Protein AF-A0A914H3X1-F1 (afdb_monomer_lite)

pLDDT: mean 73.08, std 14.59, range [36.12, 93.0]

Sequence (305 aa):
MDLDTNCLLTAVAQSCIAFTTFFNRNDHIVASLAPSTELTRNSQKMLYGDTDASLCIVLALSLAFLASECVLHLSIVQSPQLLQMYCLSAHTVACLCLLKFIVDAHPVHHFWWLFSLTNCPITKELAELTTHAERFVGLEGGGMDQACECLARRGEALRIDFRPLGWRAVRLPDNALFAVLHSNTEMNKTASAFYNQRVVECRIAAQVISKRSGCVPSGAEWHSVRTLKQGMNYKSVPADLHHKFYAQIVKKSGKRQGAGWGGCAVALVAKAKRAQVEASGLNVLFWSEPCEGIEAFPFRRQADE

Radius of gyration: 27.32 Å; chains: 1; bounding box: 81×43×65 Å

Structure (mmCIF, N/CA/C/O backbone):
data_AF-A0A914H3X1-F1
#
_entry.id   AF-A0A914H3X1-F1
#
loop_
_atom_site.group_PDB
_atom_site.id
_atom_site.type_symbol
_atom_site.label_atom_id
_atom_site.label_alt_id
_atom_site.label_comp_id
_atom_site.label_asym_id
_atom_site.label_entity_id
_atom_site.label_seq_id
_atom_site.pdbx_PDB_ins_code
_atom_site.Cartn_x
_atom_site.Cartn_y
_atom_site.Cartn_z
_atom_site.occupancy
_atom_site.B_iso_or_equiv
_atom_site.auth_seq_id
_atom_site.auth_comp_id
_atom_site.auth_asym_id
_atom_site.auth_atom_id
_atom_site.pdbx_PDB_model_num
ATOM 1 N N . MET A 1 1 ? 0.355 17.331 -5.113 1.00 41.84 1 MET A N 1
ATOM 2 C CA . MET A 1 1 ? 1.388 17.751 -6.071 1.00 41.84 1 MET A CA 1
ATOM 3 C C . MET A 1 1 ? 0.798 17.515 -7.447 1.00 41.84 1 MET A C 1
ATOM 5 O O . MET A 1 1 ? 0.260 16.429 -7.650 1.00 41.84 1 MET A O 1
ATOM 9 N N . ASP A 1 2 ? 0.743 18.545 -8.287 1.00 46.34 2 ASP A N 1
ATOM 10 C CA . ASP A 1 2 ? 0.047 18.488 -9.577 1.00 46.34 2 ASP A CA 1
ATOM 11 C C . ASP A 1 2 ? 0.784 17.577 -10.567 1.00 46.34 2 ASP A C 1
ATOM 13 O O . ASP A 1 2 ? 1.980 17.320 -10.429 1.00 46.34 2 ASP A O 1
ATOM 17 N N . LEU A 1 3 ? 0.056 17.064 -11.561 1.00 50.38 3 LEU A N 1
ATOM 18 C CA . LEU A 1 3 ? 0.562 16.123 -12.567 1.00 50.38 3 LEU A CA 1
ATOM 19 C C . LEU A 1 3 ? 1.801 16.658 -13.317 1.00 50.38 3 LEU A C 1
ATOM 21 O O . LEU A 1 3 ? 2.716 15.896 -13.636 1.00 50.38 3 LEU A O 1
ATOM 25 N N . ASP A 1 4 ? 1.866 17.975 -13.509 1.00 58.34 4 ASP A N 1
ATOM 26 C CA . ASP A 1 4 ? 3.003 18.664 -14.124 1.00 58.34 4 ASP A CA 1
ATOM 27 C C . ASP A 1 4 ? 4.267 18.617 -13.255 1.00 58.34 4 ASP A C 1
ATOM 29 O O . ASP A 1 4 ? 5.383 18.565 -13.773 1.00 58.34 4 ASP A O 1
ATOM 33 N N . THR A 1 5 ? 4.122 18.571 -11.927 1.00 59.25 5 THR A N 1
ATOM 34 C CA . THR A 1 5 ? 5.265 18.527 -11.007 1.00 59.25 5 THR A CA 1
ATOM 35 C C . THR A 1 5 ? 5.997 17.185 -11.069 1.00 59.25 5 THR A C 1
ATOM 37 O O . THR A 1 5 ? 7.220 17.154 -10.965 1.00 59.25 5 THR A O 1
ATOM 40 N N . ASN A 1 6 ? 5.272 16.080 -11.275 1.00 61.78 6 ASN A N 1
ATOM 41 C CA . ASN A 1 6 ? 5.869 14.743 -11.333 1.00 61.78 6 ASN A CA 1
ATOM 42 C C . ASN A 1 6 ? 6.723 14.558 -12.584 1.00 61.78 6 ASN A C 1
ATOM 44 O O . ASN A 1 6 ? 7.855 14.097 -12.495 1.00 61.78 6 ASN A O 1
ATOM 48 N N . CYS A 1 7 ? 6.206 14.951 -13.745 1.00 63.91 7 CYS A N 1
ATOM 49 C CA . CYS A 1 7 ? 6.945 14.756 -14.983 1.00 63.91 7 CYS A CA 1
ATOM 50 C C . CYS A 1 7 ? 8.153 15.698 -15.087 1.00 63.91 7 CYS A C 1
ATOM 52 O O . CYS A 1 7 ? 9.208 15.294 -15.574 1.00 63.91 7 CYS A O 1
ATOM 54 N N . LEU A 1 8 ? 8.039 16.920 -14.548 1.00 68.75 8 LEU A N 1
ATOM 55 C CA . LEU A 1 8 ? 9.181 17.820 -14.393 1.00 68.75 8 LEU A CA 1
ATOM 56 C C . LEU A 1 8 ? 10.270 17.189 -13.513 1.00 68.75 8 LEU A C 1
ATOM 58 O O . LEU A 1 8 ? 11.450 17.267 -13.847 1.00 68.75 8 LEU A O 1
ATOM 62 N N . LEU A 1 9 ? 9.887 16.532 -12.414 1.00 65.19 9 LEU A N 1
ATOM 63 C CA . LEU A 1 9 ? 10.828 15.855 -11.522 1.00 65.19 9 LEU A CA 1
ATOM 64 C C . LEU A 1 9 ? 11.537 14.680 -12.219 1.00 65.19 9 LEU A C 1
ATOM 66 O O . LEU A 1 9 ? 12.755 14.540 -12.085 1.00 65.19 9 LEU A O 1
ATOM 70 N N . THR A 1 10 ? 10.806 13.884 -13.007 1.00 68.38 10 THR A N 1
ATOM 71 C CA . THR A 1 10 ? 11.367 12.788 -13.817 1.00 68.38 10 THR A CA 1
ATOM 72 C C . THR A 1 10 ? 12.369 13.307 -14.855 1.00 68.38 10 THR A C 1
ATOM 74 O O . THR A 1 10 ? 13.496 12.809 -14.924 1.00 68.38 10 THR A O 1
ATOM 77 N N . ALA A 1 11 ? 12.015 14.365 -15.591 1.00 73.19 11 ALA A N 1
ATOM 78 C CA . ALA A 1 11 ? 12.885 14.973 -16.597 1.00 73.19 11 ALA A CA 1
ATOM 79 C C . ALA A 1 11 ? 14.160 15.580 -15.980 1.00 73.19 11 ALA A C 1
ATOM 81 O O . ALA A 1 11 ? 15.264 15.393 -16.504 1.00 73.19 11 ALA A O 1
ATOM 82 N N . VAL A 1 12 ? 14.038 16.268 -14.837 1.00 75.62 12 VAL A N 1
ATOM 83 C CA . VAL A 1 12 ? 15.187 16.819 -14.097 1.00 75.62 12 VAL A CA 1
ATOM 84 C C . VAL A 1 12 ? 16.130 15.702 -13.659 1.00 75.62 12 VAL A C 1
ATOM 86 O O . VAL A 1 12 ? 17.341 15.811 -13.844 1.00 75.62 12 VAL A O 1
ATOM 89 N N . ALA A 1 13 ? 15.602 14.597 -13.142 1.00 71.12 13 ALA A N 1
ATOM 90 C CA . ALA A 1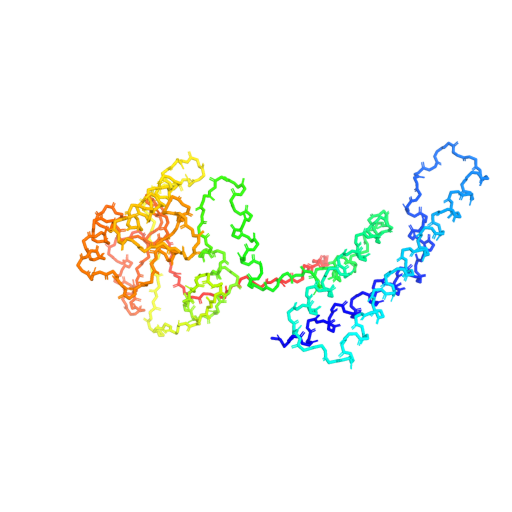 13 ? 16.442 13.494 -12.705 1.00 71.12 13 ALA A CA 1
ATOM 91 C C . ALA A 1 13 ? 17.132 12.768 -13.851 1.00 71.12 13 ALA A C 1
ATOM 93 O O . ALA A 1 13 ? 18.328 12.503 -13.763 1.00 71.12 13 ALA A O 1
ATOM 94 N N . GLN A 1 14 ? 16.428 12.506 -14.950 1.00 75.31 14 GLN A N 1
ATOM 95 C CA . GLN A 1 14 ? 17.047 11.925 -16.138 1.00 75.31 14 GLN A CA 1
ATOM 96 C C . GLN A 1 14 ? 18.156 12.823 -16.698 1.00 75.31 14 GLN A C 1
ATOM 98 O O . GLN A 1 14 ? 19.217 12.325 -17.079 1.00 75.31 14 GLN A O 1
ATOM 103 N N . SER A 1 15 ? 17.953 14.144 -16.662 1.00 78.81 15 SER A N 1
ATOM 104 C CA . SER A 1 15 ? 18.973 15.133 -17.028 1.00 78.81 15 SER A CA 1
ATOM 105 C C . SER A 1 15 ? 20.194 15.051 -16.111 1.00 78.81 15 SER A C 1
ATOM 107 O O . SER A 1 15 ? 21.323 15.018 -16.597 1.00 78.81 15 SER A O 1
ATOM 109 N N . CYS A 1 16 ? 19.987 14.966 -14.794 1.00 76.75 16 CYS A N 1
ATOM 110 C CA . CYS A 1 16 ? 21.070 14.822 -13.824 1.00 76.75 16 CYS A CA 1
ATOM 111 C C . CYS A 1 16 ? 21.854 13.517 -14.022 1.00 76.75 16 CYS A C 1
ATOM 113 O O . CYS A 1 16 ? 23.080 13.569 -14.043 1.00 76.75 16 CYS A O 1
ATOM 115 N N . ILE A 1 17 ? 21.185 12.374 -14.230 1.00 76.00 17 ILE A N 1
ATOM 116 C CA . ILE A 1 17 ? 21.860 11.088 -14.487 1.00 76.00 17 ILE A CA 1
ATOM 117 C C . ILE A 1 17 ? 22.708 11.188 -15.758 1.00 76.00 17 ILE A C 1
ATOM 119 O O . ILE A 1 17 ? 23.902 10.900 -15.720 1.00 76.00 17 ILE A O 1
ATOM 123 N N . ALA A 1 18 ? 22.118 11.638 -16.870 1.00 80.25 18 ALA A N 1
ATOM 124 C CA . ALA A 1 18 ? 22.827 11.748 -18.143 1.00 80.25 18 ALA A CA 1
ATOM 125 C C . ALA A 1 18 ? 24.041 12.687 -18.041 1.00 80.25 18 ALA A C 1
ATOM 127 O O . ALA A 1 18 ? 25.123 12.356 -18.526 1.00 80.25 18 ALA A O 1
ATOM 128 N N . PHE A 1 19 ? 23.883 13.826 -17.360 1.00 82.25 19 PHE A N 1
ATOM 129 C CA . PHE A 1 19 ? 24.957 14.789 -17.136 1.00 82.25 19 PHE A CA 1
ATOM 130 C C . PHE A 1 19 ? 26.077 14.190 -16.276 1.00 82.25 19 PHE A C 1
ATOM 132 O O . PHE A 1 19 ? 27.239 14.197 -16.679 1.00 82.25 19 PHE A O 1
ATOM 139 N N . THR A 1 20 ? 25.751 13.611 -15.118 1.00 76.31 20 THR A N 1
ATOM 140 C CA . THR A 1 20 ? 26.755 13.026 -14.219 1.00 76.31 20 THR A CA 1
ATOM 141 C C . THR A 1 20 ? 27.505 11.872 -14.883 1.00 76.31 20 THR A C 1
ATOM 143 O O . THR A 1 20 ? 28.731 11.818 -14.777 1.00 76.31 20 THR A O 1
ATOM 146 N N . THR A 1 21 ? 26.812 10.992 -15.610 1.00 77.06 21 THR A N 1
ATOM 147 C CA . THR A 1 21 ? 27.445 9.878 -16.327 1.00 77.06 21 THR A CA 1
ATOM 148 C C . THR A 1 21 ? 28.316 10.358 -17.490 1.00 77.06 21 THR A C 1
ATOM 150 O O . THR A 1 21 ? 29.370 9.775 -17.734 1.00 77.06 21 THR A O 1
ATOM 153 N N . PHE A 1 22 ? 27.932 11.433 -18.185 1.00 84.75 22 PHE A N 1
ATOM 154 C CA . PHE A 1 22 ? 28.748 12.013 -19.254 1.00 84.75 22 PHE A CA 1
ATOM 155 C C . PHE A 1 22 ? 30.059 12.610 -18.723 1.00 84.75 22 PHE A C 1
ATOM 157 O O . PHE A 1 22 ? 31.129 12.316 -19.255 1.00 84.75 22 PHE A O 1
ATOM 164 N N . PHE A 1 23 ? 29.997 13.414 -17.658 1.00 82.69 23 PHE A N 1
ATOM 165 C CA . PHE A 1 23 ? 31.188 14.075 -17.109 1.00 82.69 23 PHE A CA 1
ATOM 166 C C . PHE A 1 23 ? 32.125 13.120 -16.358 1.00 82.69 23 PHE A C 1
ATOM 168 O O . PHE A 1 23 ? 33.330 13.353 -16.358 1.00 82.69 23 PHE A O 1
ATOM 175 N N . ASN A 1 24 ? 31.607 12.022 -15.795 1.00 77.62 24 ASN A N 1
ATOM 176 C CA . ASN A 1 24 ? 32.403 10.991 -15.110 1.00 77.62 24 ASN A CA 1
ATOM 177 C C . ASN A 1 24 ? 32.566 9.709 -15.951 1.00 77.62 24 ASN A C 1
ATOM 179 O O . ASN A 1 24 ? 32.786 8.617 -15.428 1.00 77.62 24 ASN A O 1
ATOM 183 N N . ARG A 1 25 ? 32.438 9.826 -17.277 1.00 84.00 25 ARG A N 1
ATOM 184 C CA . ARG A 1 25 ? 32.398 8.699 -18.221 1.00 84.00 25 ARG A CA 1
ATOM 185 C C . ARG A 1 25 ? 33.568 7.726 -18.072 1.00 84.00 25 ARG A C 1
ATOM 187 O O . ARG A 1 25 ? 33.353 6.519 -18.102 1.00 84.00 25 ARG A O 1
ATOM 194 N N . ASN A 1 26 ? 34.785 8.243 -17.912 1.00 81.62 26 ASN A N 1
ATOM 195 C CA . ASN A 1 26 ? 35.983 7.408 -17.799 1.00 81.62 26 ASN A CA 1
ATOM 196 C C . ASN A 1 26 ? 35.924 6.507 -16.559 1.00 81.62 26 ASN A C 1
ATOM 198 O O . ASN A 1 26 ? 36.226 5.321 -16.661 1.00 81.62 26 ASN A O 1
ATOM 202 N N . ASP A 1 27 ? 35.473 7.041 -15.424 1.00 77.75 27 ASP A N 1
ATOM 203 C CA . ASP A 1 27 ? 35.372 6.289 -14.171 1.00 77.75 27 ASP A CA 1
ATOM 204 C C . ASP A 1 27 ? 34.325 5.176 -14.285 1.00 77.75 27 ASP A C 1
ATOM 206 O O . ASP A 1 27 ? 34.576 4.040 -13.884 1.00 77.75 27 ASP A O 1
ATOM 210 N N . HIS A 1 28 ? 33.189 5.466 -14.927 1.00 74.50 28 HIS A N 1
ATOM 211 C CA . HIS A 1 28 ? 32.147 4.474 -15.204 1.00 74.50 28 HIS A CA 1
ATOM 212 C C . HIS A 1 28 ? 32.618 3.359 -16.145 1.00 74.50 28 HIS A C 1
ATOM 214 O O . HIS A 1 28 ? 32.304 2.190 -15.919 1.00 74.50 28 HIS A O 1
ATOM 220 N N . ILE A 1 29 ? 33.387 3.691 -17.186 1.00 76.25 29 ILE A N 1
ATOM 221 C CA . ILE A 1 29 ? 33.941 2.694 -18.111 1.00 76.25 29 ILE A CA 1
ATOM 222 C C . ILE A 1 29 ? 34.942 1.811 -17.383 1.00 76.25 29 ILE A C 1
ATOM 224 O O . ILE A 1 29 ? 34.808 0.595 -17.436 1.00 76.25 29 ILE A O 1
ATOM 228 N N . VAL A 1 30 ? 35.914 2.410 -16.688 1.00 76.12 30 VAL A N 1
ATOM 229 C CA . VAL A 1 30 ? 36.964 1.669 -15.976 1.00 76.12 30 VAL A CA 1
ATOM 230 C C . VAL A 1 30 ? 36.363 0.733 -14.934 1.00 76.12 30 VAL A C 1
ATOM 232 O O . VAL A 1 30 ? 36.796 -0.411 -14.839 1.00 76.12 30 VAL A O 1
ATOM 235 N N . ALA A 1 31 ? 35.345 1.185 -14.205 1.00 71.81 31 ALA A N 1
ATOM 236 C CA . ALA A 1 31 ? 34.670 0.365 -13.210 1.00 71.81 31 ALA A CA 1
ATOM 237 C C . ALA A 1 31 ? 33.860 -0.795 -13.820 1.00 71.81 31 ALA A C 1
ATOM 239 O O . ALA A 1 31 ? 33.776 -1.860 -13.220 1.00 71.81 31 ALA A O 1
ATOM 240 N N . SER A 1 32 ? 33.329 -0.619 -15.036 1.00 71.50 32 SER A N 1
ATOM 241 C CA . SER A 1 32 ? 32.591 -1.659 -15.776 1.00 71.50 32 SER A CA 1
ATOM 242 C C . SER A 1 32 ? 33.497 -2.714 -16.432 1.00 71.50 32 SER A C 1
ATOM 244 O O . SER A 1 32 ? 33.006 -3.681 -17.021 1.00 71.50 32 SER A O 1
ATOM 246 N N . LEU A 1 33 ? 34.822 -2.528 -16.395 1.00 70.88 33 LEU A N 1
ATOM 247 C CA . LEU A 1 33 ? 35.787 -3.504 -16.900 1.00 70.88 33 LEU A CA 1
ATOM 248 C C . LEU A 1 33 ? 36.108 -4.525 -15.796 1.00 70.88 33 LEU A C 1
ATOM 250 O O . LEU A 1 33 ? 36.395 -4.163 -14.659 1.00 70.88 33 LEU A O 1
ATOM 254 N N . ALA A 1 34 ? 36.102 -5.817 -16.134 1.00 61.59 34 ALA A N 1
ATOM 255 C CA . ALA A 1 34 ? 36.460 -6.879 -15.192 1.00 61.59 34 ALA A CA 1
ATOM 256 C C . ALA A 1 34 ? 37.914 -6.730 -14.677 1.00 61.59 34 ALA A C 1
ATOM 258 O O . ALA A 1 34 ? 38.784 -6.301 -15.444 1.00 61.59 34 ALA A O 1
ATOM 259 N N . PRO A 1 35 ? 38.214 -7.123 -13.419 1.00 57.66 35 PRO A N 1
ATOM 260 C CA . PRO A 1 35 ? 39.559 -7.030 -12.857 1.00 57.66 35 PRO A CA 1
ATOM 261 C C . PRO A 1 35 ? 40.548 -7.858 -13.685 1.00 57.66 35 PRO A C 1
ATOM 263 O O . PRO A 1 35 ? 40.450 -9.076 -13.817 1.00 57.66 35 PRO A O 1
ATOM 266 N N . SER A 1 36 ? 41.499 -7.151 -14.286 1.00 57.00 36 SER A N 1
ATOM 267 C CA . SER A 1 36 ? 42.425 -7.661 -15.286 1.00 57.00 36 SER A CA 1
ATOM 268 C C . SER A 1 36 ? 43.659 -8.283 -14.633 1.00 57.00 36 SER A C 1
ATOM 270 O O . SER A 1 36 ? 44.679 -7.612 -14.481 1.00 57.00 36 SER A O 1
ATOM 272 N N . THR A 1 37 ? 43.601 -9.559 -14.258 1.00 52.03 37 THR A N 1
ATOM 273 C CA . THR A 1 37 ? 44.817 -10.291 -13.861 1.00 52.03 37 THR A CA 1
ATOM 274 C C . THR A 1 37 ? 45.526 -10.969 -15.039 1.00 52.03 37 THR A C 1
ATOM 276 O O . THR A 1 37 ? 46.695 -11.308 -14.901 1.00 52.03 37 THR A O 1
ATOM 279 N N . GLU A 1 38 ? 44.887 -11.112 -16.214 1.00 53.75 38 GLU A N 1
ATOM 280 C CA . GLU A 1 38 ? 45.434 -11.932 -17.322 1.00 53.75 38 GLU A CA 1
ATOM 281 C C . GLU A 1 38 ? 45.370 -11.317 -18.743 1.00 53.75 38 GLU A C 1
ATOM 283 O O . GLU A 1 38 ? 45.820 -11.939 -19.704 1.00 53.75 38 GLU A O 1
ATOM 288 N N . LEU A 1 39 ? 44.846 -10.098 -18.933 1.00 62.59 39 LEU A N 1
ATOM 289 C CA . LEU A 1 39 ? 44.685 -9.503 -20.274 1.00 62.59 39 LEU A CA 1
ATOM 290 C C . LEU A 1 39 ? 45.901 -8.681 -20.734 1.00 62.59 39 LEU A C 1
ATOM 292 O O . LEU A 1 39 ? 46.485 -7.909 -19.977 1.00 62.59 39 LEU A O 1
ATOM 296 N N . THR A 1 40 ? 46.245 -8.783 -22.024 1.00 70.44 40 THR A N 1
ATOM 297 C CA . THR A 1 40 ? 47.291 -7.943 -22.632 1.00 70.44 40 THR A CA 1
ATOM 298 C C . THR A 1 40 ? 46.848 -6.478 -22.747 1.00 70.44 40 THR A C 1
ATOM 300 O O . THR A 1 40 ? 45.668 -6.182 -22.948 1.00 70.44 40 THR A O 1
ATOM 303 N N . ARG A 1 41 ? 47.809 -5.540 -22.714 1.00 72.25 41 ARG A N 1
ATOM 304 C CA . ARG A 1 41 ? 47.557 -4.088 -22.843 1.00 72.25 41 ARG A CA 1
ATOM 305 C C . ARG A 1 41 ? 46.745 -3.722 -24.101 1.00 72.25 41 ARG A C 1
ATOM 307 O O . ARG A 1 41 ? 45.934 -2.801 -24.059 1.00 72.25 41 ARG A O 1
ATOM 314 N N . ASN A 1 42 ? 46.937 -4.445 -25.207 1.00 72.06 42 ASN A N 1
ATOM 315 C CA . ASN A 1 42 ? 46.190 -4.220 -26.450 1.00 72.06 42 ASN A CA 1
ATOM 316 C C . ASN A 1 42 ? 44.729 -4.680 -26.335 1.00 72.06 42 ASN A C 1
ATOM 318 O O . ASN A 1 42 ? 43.830 -3.948 -26.746 1.00 72.06 42 ASN A O 1
ATOM 322 N N . SER A 1 43 ? 44.487 -5.841 -25.720 1.00 70.00 43 SER A N 1
ATOM 323 C CA . SER A 1 43 ? 43.135 -6.350 -25.457 1.00 70.00 43 SER A CA 1
ATOM 324 C C . SER A 1 43 ? 42.359 -5.432 -24.511 1.00 70.00 43 SER A C 1
ATOM 326 O O . SER A 1 43 ? 41.188 -5.158 -24.747 1.00 70.00 43 SER A O 1
ATOM 328 N N . GLN A 1 44 ? 43.022 -4.882 -23.490 1.00 71.38 44 GLN A N 1
ATOM 329 C CA . GLN A 1 44 ? 42.413 -3.933 -22.555 1.00 71.38 44 GLN A CA 1
ATOM 330 C C . GLN A 1 44 ? 42.016 -2.614 -23.240 1.00 71.38 44 GLN A C 1
ATOM 332 O O . GLN A 1 44 ? 40.954 -2.064 -22.955 1.00 71.38 44 GLN A O 1
ATOM 337 N N . LYS A 1 45 ? 42.830 -2.130 -24.188 1.00 77.62 45 LYS A N 1
ATOM 338 C CA . LYS A 1 45 ? 42.520 -0.929 -24.978 1.00 77.62 45 LYS A CA 1
ATOM 339 C C . LYS A 1 45 ? 41.327 -1.138 -25.920 1.00 77.62 45 LYS A C 1
ATOM 341 O O . LYS A 1 45 ? 40.527 -0.221 -26.077 1.00 77.62 45 LYS A O 1
ATOM 346 N N . MET A 1 46 ? 41.199 -2.324 -26.521 1.00 77.12 46 MET A N 1
ATOM 347 C CA . MET A 1 46 ? 40.024 -2.685 -27.327 1.00 77.12 46 MET A CA 1
ATOM 348 C C . MET A 1 46 ? 38.759 -2.773 -26.466 1.00 77.12 46 MET A C 1
ATOM 350 O O . MET A 1 46 ? 37.765 -2.133 -26.790 1.00 77.12 46 MET A O 1
ATOM 354 N N . LEU A 1 47 ? 38.832 -3.462 -25.322 1.00 76.25 47 LEU A N 1
ATOM 355 C CA . LEU A 1 47 ? 37.699 -3.621 -24.405 1.00 76.25 47 LEU A CA 1
ATOM 356 C C . LEU A 1 47 ? 37.203 -2.274 -23.854 1.00 76.25 47 LEU A C 1
ATOM 358 O O . LEU A 1 47 ? 35.997 -2.055 -23.737 1.00 76.25 47 LEU A O 1
ATOM 362 N N . TYR A 1 48 ? 38.128 -1.350 -23.571 1.00 83.38 48 TYR A N 1
ATOM 363 C CA . TYR A 1 48 ? 37.790 0.030 -23.228 1.00 83.38 48 TYR A CA 1
ATOM 364 C C . TYR A 1 48 ? 37.016 0.708 -24.362 1.00 83.38 48 TYR A C 1
ATOM 366 O O . TYR A 1 48 ? 35.966 1.281 -24.106 1.00 83.38 48 TYR A O 1
ATOM 374 N N . GLY A 1 49 ? 37.499 0.618 -25.607 1.00 78.25 49 GLY A N 1
ATOM 375 C CA . GLY A 1 49 ? 36.839 1.217 -26.773 1.00 78.25 49 GLY A CA 1
ATOM 376 C C . GLY A 1 49 ? 35.415 0.698 -27.002 1.00 78.25 49 GLY A C 1
ATOM 377 O O . GLY A 1 49 ? 34.504 1.492 -27.232 1.00 78.25 49 GLY A O 1
ATOM 378 N N . ASP A 1 50 ? 35.198 -0.610 -26.860 1.00 77.44 50 ASP A N 1
ATOM 379 C CA . ASP A 1 50 ? 33.870 -1.222 -27.012 1.00 77.44 50 ASP A CA 1
ATOM 380 C C . ASP A 1 50 ? 32.907 -0.799 -25.888 1.00 77.44 50 ASP A C 1
ATOM 382 O O . ASP A 1 50 ? 31.721 -0.527 -26.116 1.00 77.44 50 ASP A O 1
ATOM 386 N N . THR A 1 51 ? 33.424 -0.698 -24.662 1.00 77.56 51 THR A N 1
ATOM 387 C CA . THR A 1 51 ? 32.661 -0.265 -23.480 1.00 77.56 51 THR A CA 1
ATOM 388 C C . THR A 1 51 ? 32.319 1.226 -23.560 1.00 77.56 51 THR A C 1
ATOM 390 O O . THR A 1 51 ? 31.192 1.629 -23.271 1.00 77.56 51 THR A O 1
ATOM 393 N N . ASP A 1 52 ? 33.263 2.038 -24.035 1.00 85.06 52 ASP A N 1
ATOM 394 C CA . ASP A 1 52 ? 33.119 3.466 -24.311 1.00 85.06 52 ASP A CA 1
ATOM 395 C C . ASP A 1 52 ? 32.026 3.718 -25.363 1.00 85.06 52 ASP A C 1
ATOM 397 O O . ASP A 1 52 ? 31.119 4.528 -25.134 1.00 85.06 52 ASP A O 1
ATOM 401 N N . ALA A 1 53 ? 32.054 2.974 -26.473 1.00 81.00 53 ALA A N 1
ATOM 402 C CA . ALA A 1 53 ? 31.034 3.030 -27.518 1.00 81.00 53 ALA A CA 1
ATOM 403 C C . ALA A 1 53 ? 29.651 2.611 -26.994 1.00 81.00 53 ALA A C 1
ATOM 405 O O . ALA A 1 53 ? 28.657 3.295 -27.249 1.00 81.00 53 ALA A O 1
ATOM 406 N N . SER A 1 54 ? 29.592 1.538 -26.200 1.00 78.00 54 SER A N 1
ATOM 407 C CA . SER A 1 54 ? 28.352 1.063 -25.576 1.00 78.00 54 SER A CA 1
ATOM 408 C C . SER A 1 54 ? 27.734 2.120 -24.654 1.00 78.00 54 SER A C 1
ATOM 410 O O . SER A 1 54 ? 26.537 2.392 -24.744 1.00 78.00 54 SER A O 1
ATOM 412 N N . LEU A 1 55 ? 28.546 2.777 -23.820 1.00 80.81 55 LEU A N 1
ATOM 413 C CA . LEU A 1 55 ? 28.086 3.859 -22.947 1.00 80.81 55 LEU A CA 1
ATOM 414 C C . LEU A 1 55 ? 27.595 5.077 -23.746 1.00 80.81 55 LEU A C 1
ATOM 416 O O . LEU A 1 55 ? 26.583 5.678 -23.392 1.00 80.81 55 LEU A O 1
ATOM 420 N N . CYS A 1 56 ? 28.264 5.416 -24.852 1.00 83.81 56 CYS A N 1
ATOM 421 C CA . CYS A 1 56 ? 27.826 6.479 -25.762 1.00 83.81 56 CYS A CA 1
ATOM 422 C C . CYS A 1 56 ? 26.437 6.209 -26.352 1.00 83.81 56 CYS A C 1
ATOM 424 O O . CYS A 1 56 ? 25.586 7.098 -26.352 1.00 83.81 56 CYS A O 1
ATOM 426 N N . ILE A 1 57 ? 26.198 4.985 -26.831 1.00 81.31 57 ILE A N 1
ATOM 427 C CA . ILE A 1 57 ? 24.905 4.581 -27.401 1.00 81.31 57 ILE A CA 1
ATOM 428 C C . ILE A 1 57 ? 23.804 4.701 -26.345 1.00 81.31 57 ILE A C 1
ATOM 430 O O . ILE A 1 57 ? 22.748 5.276 -26.610 1.00 81.31 57 ILE A O 1
ATOM 434 N N . VAL A 1 58 ? 24.060 4.203 -25.134 1.00 78.25 58 VAL A N 1
ATOM 435 C CA . VAL A 1 58 ? 23.086 4.258 -24.040 1.00 78.25 58 VAL A CA 1
ATOM 436 C C . VAL A 1 58 ? 22.792 5.702 -23.622 1.00 78.25 58 VAL A C 1
ATOM 438 O O . VAL A 1 58 ? 21.626 6.059 -23.472 1.00 78.25 58 VAL A O 1
ATOM 441 N N . LEU A 1 59 ? 23.811 6.556 -23.487 1.00 82.56 59 LEU A N 1
ATOM 442 C CA . LEU A 1 59 ? 23.620 7.979 -23.180 1.00 82.56 59 LEU A CA 1
ATOM 443 C C . LEU A 1 59 ? 22.810 8.699 -24.263 1.00 82.56 59 LEU A C 1
ATOM 445 O O . LEU A 1 59 ? 21.909 9.472 -23.937 1.00 82.56 59 LEU A O 1
ATOM 449 N N . ALA A 1 60 ? 23.087 8.425 -25.540 1.00 84.25 60 ALA A N 1
ATOM 450 C CA . ALA A 1 60 ? 22.342 9.004 -26.655 1.00 84.25 60 ALA A CA 1
ATOM 451 C C . ALA A 1 60 ? 20.861 8.589 -26.634 1.00 84.25 60 ALA A C 1
ATOM 453 O O . ALA A 1 60 ? 19.985 9.433 -26.826 1.00 84.25 60 ALA A O 1
ATOM 454 N N . LEU A 1 61 ? 20.570 7.318 -26.340 1.00 80.81 61 LEU A N 1
ATOM 455 C CA . LEU A 1 61 ? 19.199 6.829 -26.173 1.00 80.81 61 LEU A CA 1
ATOM 456 C C . LEU A 1 61 ? 18.496 7.498 -24.982 1.00 80.81 61 LEU A C 1
ATOM 458 O O . LEU A 1 61 ? 17.362 7.952 -25.120 1.00 80.81 61 LEU A O 1
ATOM 462 N N . SER A 1 62 ? 19.174 7.632 -23.839 1.00 80.81 62 SER A N 1
ATOM 463 C CA . SER A 1 62 ? 18.626 8.306 -22.654 1.00 80.81 62 SER A CA 1
ATOM 464 C C . SER A 1 62 ? 18.310 9.786 -22.906 1.00 80.81 62 SER A C 1
ATOM 466 O O . SER A 1 62 ? 17.278 10.280 -22.445 1.00 80.81 62 SER A O 1
ATOM 468 N N . LEU A 1 63 ? 19.152 10.490 -23.671 1.00 85.19 63 LEU A N 1
ATOM 469 C CA . LEU A 1 63 ? 18.903 11.873 -24.094 1.00 85.19 63 LEU A CA 1
ATOM 470 C C . LEU A 1 63 ? 17.763 11.974 -25.117 1.00 85.19 63 LEU A C 1
ATOM 472 O O . LEU A 1 63 ? 16.987 12.927 -25.066 1.00 85.19 63 LEU A O 1
ATOM 476 N N . ALA A 1 64 ? 17.620 10.995 -26.015 1.00 83.69 64 ALA A N 1
ATOM 477 C CA . ALA A 1 64 ? 16.507 10.942 -26.962 1.00 83.69 64 ALA A CA 1
ATOM 478 C C . ALA A 1 64 ? 15.158 10.747 -26.248 1.00 83.69 64 ALA A C 1
ATOM 480 O O . ALA A 1 64 ? 14.187 11.431 -26.578 1.00 83.69 64 ALA A O 1
ATOM 481 N N . PHE A 1 65 ? 15.107 9.882 -25.230 1.00 80.12 65 PHE A N 1
ATOM 482 C CA . PHE A 1 65 ? 13.922 9.731 -24.383 1.00 80.12 65 PHE A CA 1
ATOM 483 C C . PHE A 1 65 ? 13.575 11.035 -23.658 1.00 80.12 65 PHE A C 1
ATOM 485 O O . PHE A 1 65 ? 12.441 11.496 -23.770 1.00 80.12 65 PHE A O 1
ATOM 492 N N . LEU A 1 66 ? 14.559 11.695 -23.041 1.00 82.62 66 LEU A N 1
ATOM 493 C CA . LEU A 1 66 ? 14.363 12.992 -22.382 1.00 82.62 66 LEU A CA 1
ATOM 494 C C . LEU A 1 66 ? 13.840 14.069 -23.352 1.00 82.62 66 LEU A C 1
ATOM 496 O O . LEU A 1 66 ? 12.915 14.812 -23.033 1.00 82.62 66 LEU A O 1
ATOM 500 N N . ALA A 1 67 ? 14.399 14.142 -24.562 1.00 84.19 67 ALA A N 1
ATOM 501 C CA . ALA A 1 67 ? 13.932 15.077 -25.582 1.00 84.19 67 ALA A CA 1
ATOM 502 C C . ALA A 1 67 ? 12.480 14.787 -25.997 1.00 84.19 67 ALA A C 1
ATOM 504 O O . ALA A 1 67 ? 11.687 15.717 -26.148 1.00 84.19 67 ALA A O 1
ATOM 505 N N . SER A 1 68 ? 12.114 13.507 -26.136 1.00 82.56 68 SER A N 1
ATOM 506 C CA . SER A 1 68 ? 10.738 13.108 -26.452 1.00 82.56 68 SER A CA 1
ATOM 507 C C . SER A 1 68 ? 9.746 13.508 -25.353 1.00 82.56 68 SER A C 1
ATOM 509 O O . SER A 1 68 ? 8.658 13.987 -25.668 1.00 82.56 68 SER A O 1
ATOM 511 N N . GLU A 1 69 ? 10.136 13.403 -24.079 1.00 76.12 69 GLU A N 1
ATOM 512 C CA . GLU A 1 69 ? 9.327 13.845 -22.937 1.00 76.12 69 GLU A CA 1
ATOM 513 C C . GLU A 1 69 ? 9.104 15.362 -22.969 1.00 76.12 69 GLU A C 1
ATOM 515 O O . GLU A 1 69 ? 7.963 15.819 -22.890 1.00 76.12 69 GLU A O 1
ATOM 520 N N . CYS A 1 70 ? 10.166 16.149 -23.178 1.00 78.75 70 CYS A N 1
ATOM 521 C CA . CYS A 1 70 ? 10.073 17.607 -23.306 1.00 78.75 70 CYS A CA 1
ATOM 522 C C . CYS A 1 70 ? 9.146 18.032 -24.456 1.00 78.75 70 CYS A C 1
ATOM 524 O O . CYS A 1 70 ? 8.330 18.940 -24.291 1.00 78.75 70 CYS A O 1
ATOM 526 N N . VAL A 1 71 ? 9.233 17.363 -25.612 1.00 82.94 71 VAL A N 1
ATOM 527 C CA . VAL A 1 71 ? 8.354 17.633 -26.761 1.00 82.94 71 VAL A CA 1
ATOM 528 C C . VAL A 1 71 ? 6.898 17.328 -26.416 1.00 82.94 71 VAL A C 1
ATOM 530 O O . VAL A 1 71 ? 6.025 18.152 -26.693 1.00 82.94 71 VAL A O 1
ATOM 533 N N . LEU A 1 72 ? 6.620 16.185 -25.788 1.00 74.56 72 LEU A N 1
ATOM 534 C CA . LEU A 1 72 ? 5.258 15.807 -25.407 1.00 74.56 72 LEU A CA 1
ATOM 535 C C . LEU A 1 72 ? 4.663 16.761 -24.360 1.00 74.56 72 LEU A C 1
ATOM 537 O O . LEU A 1 72 ? 3.484 17.103 -24.457 1.00 74.56 72 LEU A O 1
ATOM 541 N N . HIS A 1 73 ? 5.472 17.263 -23.424 1.00 69.94 73 HIS A N 1
ATOM 542 C CA . HIS A 1 73 ? 5.046 18.296 -22.475 1.00 69.94 73 HIS A CA 1
ATOM 543 C C . HIS A 1 73 ? 4.687 19.620 -23.149 1.00 69.94 73 HIS A C 1
ATOM 545 O O . HIS A 1 73 ? 3.648 20.205 -22.844 1.00 69.94 73 HIS A O 1
ATOM 551 N N . LEU A 1 74 ? 5.515 20.079 -24.089 1.00 74.06 74 LEU A N 1
ATOM 552 C CA . LEU A 1 74 ? 5.275 21.324 -24.823 1.00 74.06 74 LEU A CA 1
ATOM 553 C C . LEU A 1 74 ? 4.103 21.214 -25.813 1.00 74.06 74 LEU A C 1
ATOM 555 O O . LEU A 1 74 ? 3.507 22.225 -26.173 1.00 74.06 74 LEU A O 1
ATOM 559 N N . SER A 1 75 ? 3.750 19.996 -26.231 1.00 71.00 75 SER A N 1
ATOM 560 C CA . SER A 1 75 ? 2.712 19.741 -27.239 1.00 71.00 75 SER A CA 1
ATOM 561 C C . SER A 1 75 ? 1.279 19.685 -26.683 1.00 71.00 75 SER A C 1
ATOM 563 O O . SER A 1 75 ? 0.358 19.431 -27.455 1.00 71.00 75 SER A O 1
ATOM 565 N N . ILE A 1 76 ? 1.062 19.924 -25.379 1.00 61.09 76 ILE A N 1
ATOM 566 C CA . ILE A 1 76 ? -0.257 19.873 -24.708 1.00 61.09 76 ILE A CA 1
ATOM 567 C C . ILE A 1 76 ? -0.990 18.554 -25.029 1.00 61.09 76 ILE A C 1
ATOM 569 O O . ILE A 1 76 ? -2.038 18.521 -25.679 1.00 61.09 76 ILE A O 1
ATOM 573 N N . VAL A 1 77 ? -0.427 17.423 -24.595 1.00 60.44 77 VAL A N 1
ATOM 574 C CA . VAL A 1 77 ? -1.090 16.117 -24.744 1.00 60.44 77 VAL A CA 1
ATOM 575 C C . VAL A 1 77 ? -2.392 16.102 -23.931 1.00 60.44 77 VAL A C 1
ATOM 577 O O . VAL A 1 77 ? -2.391 16.303 -22.720 1.00 60.44 77 VAL A O 1
ATOM 580 N N . GLN A 1 78 ? -3.516 15.818 -24.598 1.00 56.12 78 GLN A N 1
ATOM 581 C CA . GLN A 1 78 ? -4.875 15.861 -24.029 1.00 56.12 78 GLN A CA 1
ATOM 582 C C . GLN A 1 78 ? -5.133 14.852 -22.892 1.00 56.12 78 GLN A C 1
ATOM 584 O O . GLN A 1 78 ? -6.137 14.963 -22.189 1.00 56.12 78 GLN A O 1
ATOM 589 N N . SER A 1 79 ? -4.255 13.861 -22.702 1.00 61.69 79 SER A N 1
ATOM 590 C CA . SER A 1 79 ? -4.411 12.781 -21.722 1.00 61.69 79 SER A CA 1
ATOM 591 C C . SER A 1 79 ? -3.271 12.753 -20.682 1.00 61.69 79 SER A C 1
ATOM 593 O O . SER A 1 79 ? -2.254 12.084 -20.905 1.00 61.69 79 SER A O 1
ATOM 595 N N . PRO A 1 80 ? -3.467 13.393 -19.513 1.00 65.25 80 PRO A N 1
ATOM 596 C CA . PRO A 1 80 ? -2.551 13.411 -18.368 1.00 65.25 80 PRO A CA 1
ATOM 597 C C . PRO A 1 80 ? -1.909 12.066 -18.002 1.00 65.25 80 PRO A C 1
ATOM 599 O O . PRO A 1 80 ? -0.712 11.974 -17.747 1.00 65.25 80 PRO A O 1
ATOM 602 N N . GLN A 1 81 ? -2.713 10.998 -17.982 1.00 64.44 81 GLN A N 1
ATOM 603 C CA . GLN A 1 81 ? -2.286 9.694 -17.467 1.00 64.44 81 GLN A CA 1
ATOM 604 C C . GLN A 1 81 ? -1.380 8.937 -18.443 1.00 64.44 81 GLN A C 1
ATOM 606 O O . GLN A 1 81 ? -0.448 8.263 -18.017 1.00 64.44 81 GLN A O 1
ATOM 611 N N . LEU A 1 82 ? -1.638 9.041 -19.750 1.00 65.88 82 LEU A N 1
ATOM 612 C CA . LEU A 1 82 ? -0.812 8.388 -20.770 1.00 65.88 82 LEU A CA 1
ATOM 613 C C . LEU A 1 82 ? 0.569 9.034 -20.857 1.00 65.88 82 LEU A C 1
ATOM 615 O O . LEU A 1 82 ? 1.559 8.318 -20.977 1.00 65.88 82 LEU A O 1
ATOM 619 N N . LEU A 1 83 ? 0.633 10.363 -20.730 1.00 68.50 83 LEU A N 1
ATOM 620 C CA . LEU A 1 83 ? 1.897 11.092 -20.669 1.00 68.50 83 LEU A CA 1
ATOM 621 C C . LEU A 1 83 ? 2.725 10.645 -19.458 1.00 68.50 83 LEU A C 1
ATOM 623 O O . LEU A 1 83 ? 3.887 10.292 -19.609 1.00 68.50 83 LEU A O 1
ATOM 627 N N . GLN A 1 84 ? 2.101 10.545 -18.282 1.00 66.69 84 GLN A N 1
ATOM 628 C CA . GLN A 1 84 ? 2.779 10.090 -17.068 1.00 66.69 84 GLN A CA 1
ATOM 629 C C . GLN A 1 84 ? 3.292 8.643 -17.179 1.00 66.69 84 GLN A C 1
ATOM 631 O O . GLN A 1 84 ? 4.423 8.362 -16.787 1.00 66.69 84 GLN A O 1
ATOM 636 N N . MET A 1 85 ? 2.492 7.723 -17.734 1.00 68.69 85 MET A N 1
ATOM 637 C CA . MET A 1 85 ? 2.935 6.341 -17.961 1.00 68.69 85 MET A CA 1
ATOM 638 C C . MET A 1 85 ? 4.098 6.271 -18.956 1.00 68.69 85 MET A C 1
ATOM 640 O O . MET A 1 85 ? 5.032 5.503 -18.737 1.00 68.69 85 MET A O 1
ATOM 644 N N . TYR A 1 86 ? 4.063 7.084 -20.018 1.00 73.81 86 TYR A N 1
ATOM 645 C CA . TYR A 1 86 ? 5.156 7.172 -20.981 1.00 73.81 86 TYR A CA 1
ATOM 646 C C . TYR A 1 86 ? 6.441 7.682 -20.318 1.00 73.81 86 TYR A C 1
ATOM 648 O O . TYR A 1 86 ? 7.439 6.968 -20.368 1.00 73.81 86 TYR A O 1
ATOM 656 N N . CYS A 1 87 ? 6.402 8.829 -19.629 1.00 67.06 87 CYS A N 1
ATOM 657 C CA . CYS A 1 87 ? 7.574 9.408 -18.959 1.00 67.06 87 CYS A CA 1
ATOM 658 C C . CYS A 1 87 ? 8.166 8.446 -17.917 1.00 67.06 87 CYS A C 1
ATOM 660 O O . CYS A 1 87 ? 9.369 8.212 -17.893 1.00 67.06 87 CYS A O 1
ATOM 662 N N . LEU A 1 88 ? 7.329 7.794 -17.101 1.00 70.00 88 LEU A N 1
ATOM 663 C CA . LEU A 1 88 ? 7.815 6.806 -16.132 1.00 70.00 88 LEU A CA 1
ATOM 664 C C . LEU A 1 88 ? 8.463 5.592 -16.821 1.00 70.00 88 LEU A C 1
ATOM 666 O O . LEU A 1 88 ? 9.502 5.101 -16.376 1.00 70.00 88 LEU A O 1
ATOM 670 N N . SER A 1 89 ? 7.874 5.109 -17.920 1.00 70.06 89 SER A N 1
ATOM 671 C CA . SER A 1 89 ? 8.412 3.971 -18.674 1.00 70.06 89 SER A CA 1
ATOM 672 C C . SER A 1 89 ? 9.729 4.304 -19.381 1.00 70.06 89 SER A C 1
ATOM 674 O O . SER A 1 89 ? 10.677 3.525 -19.290 1.00 70.06 89 SER A O 1
ATOM 676 N N . ALA A 1 90 ? 9.821 5.473 -20.017 1.00 69.75 90 ALA A N 1
ATOM 677 C CA . ALA A 1 90 ? 11.013 5.954 -20.701 1.00 69.75 90 ALA A CA 1
ATOM 678 C C . ALA A 1 90 ? 12.157 6.191 -19.704 1.00 69.75 90 ALA A C 1
ATOM 680 O O . ALA A 1 90 ? 13.277 5.725 -19.930 1.00 69.75 90 ALA A O 1
ATOM 681 N N . HIS A 1 91 ? 11.848 6.783 -18.549 1.00 70.31 91 HIS A N 1
ATOM 682 C CA . HIS A 1 91 ? 12.787 6.943 -17.444 1.00 70.31 91 HIS A CA 1
ATOM 683 C C . HIS A 1 91 ? 13.289 5.612 -16.879 1.00 70.31 91 HIS A C 1
ATOM 685 O O . HIS A 1 91 ? 14.490 5.428 -16.674 1.00 70.31 91 HIS A O 1
ATOM 691 N N . THR A 1 92 ? 12.387 4.651 -16.668 1.00 69.50 92 THR A N 1
ATOM 692 C CA . THR A 1 92 ? 12.751 3.314 -16.176 1.00 69.50 92 THR A CA 1
ATOM 693 C C . THR A 1 92 ? 13.669 2.596 -17.166 1.00 69.50 92 THR A C 1
ATOM 695 O O . THR A 1 92 ? 14.687 2.034 -16.766 1.00 69.50 92 THR A O 1
ATOM 698 N N . VAL A 1 93 ? 13.359 2.647 -18.466 1.00 72.06 93 VAL A N 1
ATOM 699 C CA . VAL A 1 93 ? 14.193 2.044 -19.518 1.00 72.06 93 VAL A CA 1
ATOM 700 C C . VAL A 1 93 ? 15.566 2.718 -19.583 1.00 72.06 93 VAL A C 1
ATOM 702 O O . VAL A 1 93 ? 16.577 2.018 -19.623 1.00 72.06 93 VAL A O 1
ATOM 705 N N . ALA A 1 94 ? 15.629 4.051 -19.523 1.00 69.69 94 ALA A N 1
ATOM 706 C CA . ALA A 1 94 ? 16.889 4.793 -19.490 1.00 69.69 94 ALA A CA 1
ATOM 707 C C . ALA A 1 94 ? 17.748 4.414 -18.268 1.00 69.69 94 ALA A C 1
ATOM 709 O O . ALA A 1 94 ? 18.944 4.141 -18.411 1.00 69.69 94 ALA A O 1
ATOM 710 N N . CYS A 1 95 ? 17.134 4.315 -17.084 1.00 70.25 95 CYS A N 1
ATOM 711 C CA . CYS A 1 95 ? 17.801 3.873 -15.859 1.00 70.25 95 CYS A CA 1
ATOM 712 C C . CYS A 1 95 ? 18.314 2.430 -15.963 1.00 70.25 95 CYS A C 1
ATOM 714 O O . CYS A 1 95 ? 19.450 2.172 -15.577 1.00 70.25 95 CYS A O 1
ATOM 716 N N . LEU A 1 96 ? 17.527 1.498 -16.513 1.00 71.44 96 LEU A N 1
ATOM 717 C CA . LEU A 1 96 ? 17.936 0.098 -16.694 1.00 71.44 96 LEU A CA 1
ATOM 718 C C . LEU A 1 96 ? 19.101 -0.048 -17.679 1.00 71.44 96 LEU A C 1
ATOM 720 O O . LEU A 1 96 ? 20.029 -0.813 -17.421 1.00 71.44 96 LEU A O 1
ATOM 724 N N . CYS A 1 97 ? 19.087 0.700 -18.784 1.00 68.25 97 CYS A N 1
ATOM 725 C CA . CYS A 1 97 ? 20.176 0.681 -19.759 1.00 68.25 97 CYS A CA 1
ATOM 726 C C . CYS A 1 97 ? 21.479 1.253 -19.176 1.00 68.25 97 CYS A C 1
ATOM 728 O O . CYS A 1 97 ? 22.564 0.763 -19.489 1.00 68.25 97 CYS A O 1
ATOM 730 N N . LEU A 1 98 ? 21.377 2.264 -18.307 1.00 70.31 98 LEU A N 1
ATOM 731 C CA . LEU A 1 98 ? 22.521 2.862 -17.615 1.00 70.31 98 LEU A CA 1
ATOM 732 C C . LEU A 1 98 ? 22.971 2.061 -16.385 1.00 70.31 98 LEU A C 1
ATOM 734 O O . LEU A 1 98 ? 24.122 2.191 -15.973 1.00 70.31 98 LEU A O 1
ATOM 738 N N . LEU A 1 99 ? 22.107 1.201 -15.831 1.00 71.25 99 LEU A N 1
ATOM 739 C CA . LEU A 1 99 ? 22.346 0.446 -14.598 1.00 71.25 99 LEU A CA 1
ATOM 740 C C . LEU A 1 99 ? 23.660 -0.339 -14.643 1.00 71.25 99 LEU A C 1
ATOM 742 O O . LEU A 1 99 ? 24.399 -0.335 -13.664 1.00 71.25 99 LEU A O 1
ATOM 746 N N . LYS A 1 100 ? 23.987 -0.933 -15.798 1.00 67.81 100 LYS A N 1
ATOM 747 C CA . LYS A 1 100 ? 25.245 -1.660 -16.015 1.00 67.81 100 LYS A CA 1
ATOM 748 C C . LYS A 1 100 ? 26.483 -0.811 -15.696 1.00 67.81 100 LYS A C 1
ATOM 750 O O . LYS A 1 100 ? 27.396 -1.293 -15.051 1.00 67.81 100 LYS A O 1
ATOM 755 N N . PHE A 1 101 ? 26.498 0.454 -16.105 1.00 66.44 101 PHE A N 1
ATOM 756 C CA . PHE A 1 101 ? 27.648 1.350 -15.917 1.00 66.44 101 PHE A CA 1
ATOM 757 C C . PHE A 1 101 ? 27.660 2.042 -14.548 1.00 66.44 101 PHE A C 1
ATOM 759 O O . PHE A 1 101 ? 28.669 2.607 -14.122 1.00 66.44 101 PHE A O 1
ATOM 766 N N . ILE A 1 102 ? 26.511 2.037 -13.874 1.00 64.12 102 ILE A N 1
ATOM 767 C CA . ILE A 1 102 ? 26.297 2.723 -12.601 1.00 64.12 102 ILE A CA 1
ATOM 768 C C . ILE A 1 102 ? 26.512 1.780 -11.413 1.00 64.12 102 ILE A C 1
ATOM 770 O O . ILE A 1 102 ? 27.027 2.223 -10.393 1.00 64.12 102 ILE A O 1
ATOM 774 N N . VAL A 1 103 ? 26.137 0.502 -11.529 1.00 61.25 103 VAL A N 1
ATOM 775 C CA . VAL A 1 103 ? 26.299 -0.500 -10.459 1.00 61.25 103 VAL A CA 1
ATOM 776 C C . VAL A 1 103 ? 27.761 -0.897 -10.275 1.00 61.25 103 VAL A C 1
ATOM 778 O O . VAL A 1 103 ? 28.197 -1.089 -9.141 1.00 61.25 103 VAL A O 1
ATOM 781 N N . ASP A 1 104 ? 28.514 -0.975 -11.372 1.00 56.53 104 ASP A N 1
ATOM 782 C CA . ASP A 1 104 ? 29.907 -1.418 -11.335 1.00 56.53 104 ASP A CA 1
ATOM 783 C C . ASP A 1 104 ? 30.855 -0.303 -10.845 1.00 56.53 104 ASP A C 1
ATOM 785 O O . ASP A 1 104 ? 31.898 -0.585 -10.256 1.00 56.53 104 ASP A O 1
ATOM 789 N N . ALA A 1 105 ? 30.458 0.973 -10.962 1.00 54.06 105 ALA A N 1
ATOM 790 C CA . ALA A 1 105 ? 31.099 2.089 -10.267 1.00 54.06 105 ALA A CA 1
ATOM 791 C C . ALA A 1 105 ? 30.676 2.107 -8.784 1.00 54.06 105 ALA A C 1
ATOM 793 O O . ALA A 1 105 ? 29.519 2.363 -8.457 1.00 54.06 105 ALA A O 1
ATOM 794 N N . HIS A 1 106 ? 31.614 1.834 -7.868 1.00 44.72 106 HIS A N 1
ATOM 795 C CA . HIS A 1 106 ? 31.388 1.827 -6.412 1.00 44.72 106 HIS A CA 1
ATOM 796 C C . HIS A 1 106 ? 30.593 3.061 -5.909 1.00 44.72 106 HIS A C 1
ATOM 798 O O . HIS A 1 106 ? 30.654 4.133 -6.511 1.00 44.72 106 HIS A O 1
ATOM 804 N N . PRO A 1 107 ? 29.821 2.930 -4.810 1.00 48.72 107 PRO A N 1
ATOM 805 C CA . PRO A 1 107 ? 28.477 3.479 -4.689 1.00 48.72 107 PRO A CA 1
ATOM 806 C C . PRO A 1 107 ? 28.473 5.000 -4.822 1.00 48.72 107 PRO A C 1
ATOM 808 O O . PRO A 1 107 ? 28.778 5.726 -3.874 1.00 48.72 107 PRO A O 1
ATOM 811 N N . VAL A 1 108 ? 28.028 5.510 -5.969 1.00 48.34 108 VAL A N 1
ATOM 812 C CA . VAL A 1 108 ? 27.639 6.916 -6.048 1.00 48.34 108 VAL A CA 1
ATOM 813 C C . VAL A 1 108 ? 26.363 7.039 -5.220 1.00 48.34 108 VAL A C 1
ATOM 815 O O . VAL A 1 108 ? 25.259 6.788 -5.694 1.00 48.34 108 VAL A O 1
ATOM 818 N N . HIS A 1 109 ? 26.496 7.368 -3.935 1.00 51.69 109 HIS A N 1
ATOM 819 C CA . HIS A 1 109 ? 25.353 7.527 -3.032 1.00 51.69 109 HIS A CA 1
ATOM 820 C C . HIS A 1 109 ? 24.312 8.499 -3.621 1.00 51.69 109 HIS A C 1
ATOM 822 O O . HIS A 1 109 ? 23.115 8.311 -3.439 1.00 51.69 109 HIS A O 1
ATOM 828 N N . HIS A 1 110 ? 24.771 9.474 -4.414 1.00 49.78 110 HIS A N 1
ATOM 829 C CA . HIS A 1 110 ? 23.960 10.412 -5.195 1.00 49.78 110 HIS A CA 1
ATOM 830 C C . HIS A 1 110 ? 23.040 9.754 -6.238 1.00 49.78 110 HIS A C 1
ATOM 832 O O . HIS A 1 110 ? 21.946 10.265 -6.463 1.00 49.78 110 HIS A O 1
ATOM 838 N N . PHE A 1 111 ? 23.419 8.617 -6.831 1.00 54.59 111 PHE A N 1
ATOM 839 C CA . PHE A 1 111 ? 22.556 7.880 -7.759 1.00 54.59 111 PHE A CA 1
ATOM 840 C C . PHE A 1 111 ? 21.367 7.250 -7.034 1.00 54.59 111 PHE A C 1
ATOM 842 O O . PHE A 1 111 ? 20.230 7.428 -7.458 1.00 54.59 111 PHE A O 1
ATOM 849 N N . TRP A 1 112 ? 21.607 6.583 -5.901 1.00 53.22 112 TRP A N 1
ATOM 850 C CA . TRP A 1 112 ? 20.532 6.013 -5.086 1.00 53.22 112 TRP A CA 1
ATOM 851 C C . TRP A 1 112 ? 19.612 7.093 -4.519 1.00 53.22 112 TRP A C 1
ATOM 853 O O . TRP A 1 112 ? 18.407 6.868 -4.429 1.00 53.22 112 TRP A O 1
ATOM 863 N N . TRP A 1 113 ? 20.146 8.282 -4.214 1.00 50.91 113 TRP A N 1
ATOM 864 C CA . TRP A 1 113 ? 19.334 9.450 -3.876 1.00 50.91 113 TRP A CA 1
ATOM 865 C C . TRP A 1 113 ? 18.412 9.855 -5.016 1.00 50.91 113 TRP A C 1
ATOM 867 O O . TRP A 1 113 ? 17.210 9.974 -4.814 1.00 50.91 113 TRP A O 1
ATOM 877 N N . LEU A 1 114 ? 18.959 10.034 -6.213 1.00 50.38 114 LEU A N 1
ATOM 878 C CA . LEU A 1 114 ? 18.209 10.489 -7.375 1.00 50.38 114 LEU A CA 1
ATOM 879 C C . LEU A 1 114 ? 17.183 9.443 -7.841 1.00 50.38 114 LEU A C 1
ATOM 881 O O . LEU A 1 114 ? 16.042 9.801 -8.115 1.00 50.38 114 LEU A O 1
ATOM 885 N N . PHE A 1 115 ? 17.549 8.158 -7.832 1.00 51.44 115 PHE A N 1
ATOM 886 C CA . PHE A 1 115 ? 16.655 7.031 -8.105 1.00 51.44 115 PHE A CA 1
ATOM 887 C C . PHE A 1 115 ? 15.529 6.949 -7.069 1.00 51.44 115 PHE A C 1
ATOM 889 O O . PHE A 1 115 ? 14.369 6.834 -7.447 1.00 51.44 115 PHE A O 1
ATOM 896 N N . SER A 1 116 ? 15.837 7.099 -5.775 1.00 52.75 116 SER A N 1
ATOM 897 C CA . SER A 1 116 ? 14.822 7.116 -4.711 1.00 52.75 116 SER A CA 1
ATOM 898 C C . SER A 1 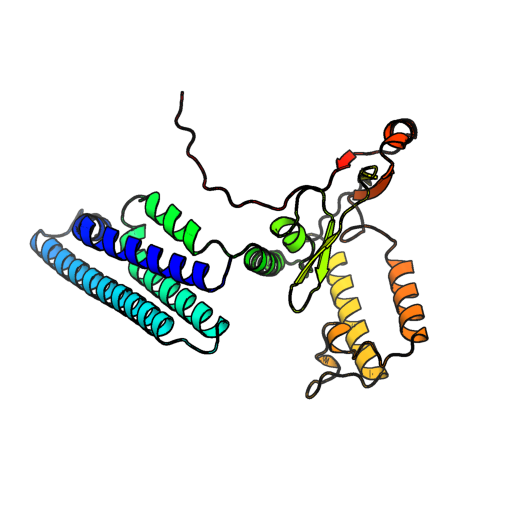116 ? 13.910 8.339 -4.802 1.00 52.75 116 SER A C 1
ATOM 900 O O . SER A 1 116 ? 12.712 8.214 -4.602 1.00 52.75 116 SER A O 1
ATOM 902 N N . LEU A 1 117 ? 14.437 9.518 -5.142 1.00 51.19 117 LEU A N 1
ATOM 903 C CA . LEU A 1 117 ? 13.646 10.747 -5.284 1.00 51.19 117 LEU A CA 1
ATOM 904 C C . LEU A 1 117 ? 12.687 10.711 -6.483 1.00 51.19 117 LEU A C 1
ATOM 906 O O . LEU A 1 117 ? 11.705 11.446 -6.488 1.00 51.19 117 LEU A O 1
ATOM 910 N N . THR A 1 118 ? 12.964 9.877 -7.487 1.00 47.69 118 THR A N 1
ATOM 911 C CA . THR A 1 118 ? 12.218 9.854 -8.762 1.00 47.69 118 THR A CA 1
ATOM 912 C C . THR A 1 118 ? 11.448 8.576 -9.027 1.00 47.69 118 THR A C 1
ATOM 914 O O . THR A 1 118 ? 10.545 8.579 -9.858 1.00 47.69 118 THR A O 1
ATOM 917 N N . ASN A 1 119 ? 11.750 7.517 -8.276 1.00 48.50 119 ASN A N 1
ATOM 918 C CA . ASN A 1 119 ? 11.023 6.254 -8.282 1.00 48.50 119 ASN A CA 1
ATOM 919 C C . ASN A 1 119 ? 10.361 5.954 -6.933 1.00 48.50 119 ASN A C 1
ATOM 921 O O . ASN A 1 119 ? 9.865 4.844 -6.767 1.00 48.50 119 ASN A O 1
ATOM 925 N N . CYS A 1 120 ? 10.335 6.886 -5.964 1.00 46.91 120 CYS A N 1
ATOM 926 C CA . CYS A 1 120 ? 9.490 6.707 -4.783 1.00 46.91 120 CYS A CA 1
ATOM 927 C C . CYS A 1 120 ? 8.033 6.707 -5.262 1.00 46.91 120 CYS A C 1
ATOM 929 O O . CYS A 1 120 ? 7.556 7.753 -5.719 1.00 46.91 120 CYS A O 1
ATOM 931 N N . PRO A 1 121 ? 7.334 5.558 -5.211 1.00 51.19 121 PRO A N 1
ATOM 932 C CA . PRO A 1 121 ? 5.945 5.518 -5.614 1.00 51.19 121 PRO A CA 1
ATOM 933 C C . PRO A 1 121 ? 5.177 6.500 -4.735 1.00 51.19 121 PRO A C 1
ATOM 935 O O . PRO A 1 121 ? 5.387 6.568 -3.518 1.00 51.19 121 PRO A O 1
ATOM 938 N N . ILE A 1 122 ? 4.281 7.267 -5.356 1.00 58.75 122 ILE A N 1
ATOM 939 C CA . ILE A 1 122 ? 3.346 8.139 -4.637 1.00 58.75 122 ILE A CA 1
ATOM 940 C C . ILE A 1 122 ? 2.732 7.301 -3.506 1.00 58.75 122 ILE A C 1
ATOM 942 O O . ILE A 1 122 ? 2.458 6.124 -3.716 1.00 58.75 122 ILE A O 1
ATOM 946 N N . THR A 1 123 ? 2.482 7.853 -2.316 1.00 66.81 123 THR A N 1
ATOM 947 C CA . THR A 1 123 ? 1.980 7.078 -1.154 1.00 66.81 123 THR A CA 1
ATOM 948 C C . THR A 1 123 ? 0.791 6.159 -1.479 1.00 66.81 123 THR A C 1
ATOM 950 O O . THR A 1 123 ? 0.643 5.086 -0.900 1.00 66.81 123 THR A O 1
ATOM 953 N N . LYS A 1 124 ? -0.025 6.534 -2.470 1.00 74.31 124 LYS A N 1
ATOM 954 C CA . LYS A 1 124 ? -1.066 5.687 -3.063 1.00 74.31 124 LYS A CA 1
ATOM 955 C C . LYS A 1 124 ? -0.517 4.460 -3.807 1.00 74.31 124 LYS A C 1
ATOM 957 O O . LYS A 1 124 ? -0.976 3.351 -3.564 1.00 74.31 124 LYS A O 1
ATOM 962 N N . GLU A 1 125 ? 0.414 4.663 -4.731 1.00 72.69 125 GLU A N 1
ATOM 963 C CA . GLU A 1 125 ? 1.078 3.595 -5.485 1.00 72.69 125 GLU A CA 1
ATOM 964 C C . GLU A 1 125 ? 1.869 2.682 -4.543 1.00 72.69 125 GLU A C 1
ATOM 966 O O . GLU A 1 125 ? 1.834 1.466 -4.707 1.00 72.69 125 GLU A O 1
ATOM 971 N N . LEU A 1 126 ? 2.496 3.242 -3.500 1.00 76.00 126 LEU A N 1
ATOM 972 C CA . LEU A 1 126 ? 3.169 2.465 -2.462 1.00 76.00 126 LEU A CA 1
ATOM 973 C C . LEU A 1 126 ? 2.181 1.553 -1.724 1.00 76.00 126 LEU A C 1
ATOM 975 O O . LEU A 1 126 ? 2.468 0.372 -1.528 1.00 76.00 126 LEU A O 1
ATOM 979 N N . ALA A 1 127 ? 0.999 2.065 -1.367 1.00 82.06 127 ALA A N 1
ATOM 980 C CA . ALA A 1 127 ? -0.054 1.266 -0.745 1.00 82.06 127 ALA A CA 1
ATOM 981 C C . ALA A 1 127 ? -0.553 0.140 -1.669 1.00 82.06 127 ALA A C 1
ATOM 983 O O . ALA A 1 127 ? -0.766 -0.990 -1.225 1.00 82.06 127 ALA A O 1
ATOM 984 N N . GLU A 1 128 ? -0.734 0.417 -2.964 1.00 80.31 128 GLU A N 1
ATOM 985 C CA . GLU A 1 128 ? -1.164 -0.590 -3.943 1.00 80.31 128 GLU A CA 1
ATOM 986 C C . GLU A 1 128 ? -0.082 -1.656 -4.179 1.00 80.31 128 GLU A C 1
ATOM 988 O O . GLU A 1 128 ? -0.392 -2.853 -4.205 1.00 80.31 128 GLU A O 1
ATOM 993 N N . LEU A 1 129 ? 1.184 -1.240 -4.279 1.00 80.19 129 LEU A N 1
ATOM 994 C CA . LEU A 1 129 ? 2.331 -2.124 -4.461 1.00 80.19 129 LEU A CA 1
ATOM 995 C C . LEU A 1 129 ? 2.526 -3.040 -3.253 1.00 80.19 129 LEU A C 1
ATOM 997 O O . LEU A 1 129 ? 2.630 -4.252 -3.424 1.00 80.19 129 LEU A O 1
ATOM 1001 N N . THR A 1 130 ? 2.526 -2.493 -2.036 1.00 81.81 130 THR A N 1
ATOM 1002 C CA . THR A 1 130 ? 2.685 -3.282 -0.802 1.00 81.81 130 THR A CA 1
ATOM 1003 C C . THR A 1 130 ? 1.504 -4.226 -0.575 1.00 81.81 130 THR A C 1
ATOM 1005 O O . THR A 1 130 ? 1.709 -5.363 -0.153 1.00 81.81 130 THR A O 1
ATOM 1008 N N . THR A 1 131 ? 0.282 -3.826 -0.955 1.00 84.62 131 THR A N 1
ATOM 1009 C CA . THR A 1 131 ? -0.892 -4.719 -0.954 1.00 84.62 131 THR A CA 1
ATOM 1010 C C . THR A 1 131 ? -0.687 -5.909 -1.892 1.00 84.62 131 THR A C 1
ATOM 1012 O O . THR A 1 131 ? -1.085 -7.033 -1.584 1.00 84.62 131 THR A O 1
ATOM 1015 N N . HIS A 1 132 ? -0.106 -5.680 -3.073 1.00 79.88 132 HIS A N 1
ATOM 1016 C CA . HIS A 1 132 ? 0.202 -6.765 -3.999 1.00 79.88 132 HIS A CA 1
ATOM 1017 C C . HIS A 1 132 ? 1.349 -7.635 -3.475 1.00 79.88 132 HIS A C 1
ATOM 1019 O O . HIS A 1 132 ? 1.255 -8.860 -3.527 1.00 79.88 132 HIS A O 1
ATOM 1025 N N . ALA A 1 133 ? 2.387 -7.003 -2.924 1.00 78.38 133 ALA A N 1
ATOM 1026 C CA . ALA A 1 133 ? 3.570 -7.669 -2.406 1.00 78.38 133 ALA A CA 1
ATOM 1027 C C . ALA A 1 133 ? 3.247 -8.615 -1.236 1.00 78.38 133 ALA A C 1
ATOM 1029 O O . ALA A 1 133 ? 3.760 -9.732 -1.196 1.00 78.38 133 ALA A O 1
ATOM 1030 N N . GLU A 1 134 ? 2.345 -8.220 -0.329 1.00 86.44 134 GLU A N 1
ATOM 1031 C CA . GLU A 1 134 ? 1.928 -9.059 0.804 1.00 86.44 134 GLU A CA 1
ATOM 1032 C C . GLU A 1 134 ? 1.343 -10.404 0.340 1.00 86.44 134 GLU A C 1
ATOM 1034 O O . GLU A 1 134 ? 1.505 -11.429 0.997 1.00 86.44 134 GLU A O 1
ATOM 1039 N N . ARG A 1 135 ? 0.737 -10.470 -0.848 1.00 83.75 135 ARG A N 1
ATOM 1040 C CA . ARG A 1 135 ? 0.192 -11.741 -1.346 1.00 83.75 135 ARG A CA 1
ATOM 1041 C C . ARG A 1 135 ? 1.266 -12.783 -1.640 1.00 83.75 135 ARG A C 1
ATOM 1043 O O . ARG A 1 135 ? 0.974 -13.974 -1.556 1.00 83.75 135 ARG A O 1
ATOM 1050 N N . PHE A 1 136 ? 2.510 -12.375 -1.904 1.00 78.06 136 PHE A N 1
ATOM 1051 C CA . PHE A 1 136 ? 3.617 -13.317 -2.094 1.00 78.06 136 PHE A CA 1
ATOM 1052 C C . PHE A 1 136 ? 3.997 -14.067 -0.814 1.00 78.06 136 PHE A C 1
ATOM 1054 O O . PHE A 1 136 ? 4.576 -15.146 -0.912 1.00 78.06 136 PHE A O 1
ATOM 1061 N N . VAL A 1 137 ? 3.613 -13.575 0.373 1.00 82.31 137 VAL A N 1
ATOM 1062 C CA . VAL A 1 137 ? 3.778 -14.335 1.627 1.00 82.31 137 VAL A CA 1
ATOM 1063 C C . VAL A 1 137 ? 2.655 -15.357 1.863 1.00 82.31 137 VAL A C 1
ATOM 1065 O O . VAL A 1 137 ? 2.608 -15.997 2.911 1.00 82.31 137 VAL A O 1
ATOM 1068 N N . GLY A 1 138 ? 1.746 -15.528 0.895 1.00 80.31 138 GLY A N 1
ATOM 1069 C CA . GLY A 1 138 ? 0.665 -16.515 0.932 1.00 80.31 138 GLY A CA 1
ATOM 1070 C C . GLY A 1 138 ? -0.623 -16.031 1.604 1.00 80.31 138 GLY A C 1
ATOM 1071 O O . GLY A 1 138 ? -1.531 -16.835 1.823 1.00 80.31 138 GLY A O 1
ATOM 1072 N N . LEU A 1 139 ? -0.733 -14.738 1.928 1.00 83.94 139 LEU A N 1
ATOM 1073 C CA . LEU A 1 139 ? -1.938 -14.145 2.508 1.00 83.94 139 LEU A CA 1
ATOM 1074 C C . LEU A 1 139 ? -2.794 -13.477 1.423 1.00 83.94 139 LEU A C 1
ATOM 1076 O O . LEU A 1 139 ? -2.356 -12.541 0.764 1.00 83.94 139 LEU A O 1
ATOM 1080 N N . GLU A 1 140 ? -4.058 -13.877 1.277 1.00 86.44 140 GLU A N 1
ATOM 1081 C CA . GLU A 1 140 ? -5.003 -13.247 0.336 1.00 86.44 140 GLU A CA 1
ATOM 1082 C C . GLU A 1 140 ? -5.638 -11.971 0.930 1.00 86.44 140 GLU A C 1
ATOM 1084 O O . GLU A 1 140 ? -6.860 -11.788 0.927 1.00 86.44 140 GLU A O 1
ATOM 1089 N N . GLY A 1 141 ? -4.790 -11.101 1.484 1.00 85.62 141 GLY A N 1
ATOM 1090 C CA . GLY A 1 141 ? -5.156 -9.861 2.161 1.00 85.62 141 GLY A CA 1
ATOM 1091 C C . GLY A 1 141 ? -5.850 -8.824 1.270 1.00 85.62 141 GLY A C 1
ATOM 1092 O O . GLY A 1 141 ? -5.718 -8.792 0.036 1.00 85.62 141 GLY A O 1
ATOM 1093 N N . GLY A 1 142 ? -6.617 -7.950 1.932 1.00 88.19 142 GLY A N 1
ATOM 1094 C CA . GLY A 1 142 ? -7.057 -6.672 1.368 1.00 88.19 142 GLY A CA 1
ATOM 1095 C C . GLY A 1 142 ? -5.927 -5.637 1.364 1.00 88.19 142 GLY A C 1
ATOM 1096 O O . GLY A 1 142 ? -4.793 -5.979 1.642 1.00 88.19 142 GLY A O 1
ATOM 1097 N N . GLY A 1 143 ? -6.245 -4.376 1.056 1.00 90.06 143 GLY A N 1
ATOM 1098 C CA . GLY A 1 143 ? -5.263 -3.276 1.054 1.00 90.06 143 GLY A CA 1
ATOM 1099 C C . GLY A 1 143 ? -5.458 -2.252 2.172 1.00 90.06 143 GLY A C 1
ATOM 1100 O O . GLY A 1 143 ? -5.088 -1.097 2.007 1.00 90.06 143 GLY A O 1
ATOM 1101 N N . MET A 1 144 ? -6.181 -2.608 3.240 1.00 92.75 144 MET A N 1
ATOM 1102 C CA . MET A 1 144 ? -6.548 -1.670 4.312 1.00 92.75 144 MET A CA 1
ATOM 1103 C C . MET A 1 144 ? -5.340 -1.257 5.138 1.00 92.75 144 MET A C 1
ATOM 1105 O O . MET A 1 144 ? -5.165 -0.064 5.372 1.00 92.75 144 MET A O 1
ATOM 1109 N N . ASP A 1 145 ? -4.540 -2.233 5.551 1.00 92.44 145 ASP A N 1
ATOM 1110 C CA . ASP A 1 145 ? -3.416 -2.028 6.459 1.00 92.44 145 ASP A CA 1
ATOM 1111 C C . ASP A 1 145 ? -2.370 -1.148 5.756 1.00 92.44 145 ASP A C 1
ATOM 1113 O O . ASP A 1 145 ? -2.035 -0.072 6.243 1.00 92.44 145 ASP A O 1
ATOM 1117 N N . GLN A 1 146 ? -2.028 -1.496 4.514 1.00 90.38 146 GLN A N 1
ATOM 1118 C CA . GLN A 1 146 ? -1.110 -0.750 3.651 1.00 90.38 146 GLN A CA 1
ATOM 1119 C C . GLN A 1 146 ? -1.606 0.661 3.325 1.00 90.38 146 GLN A C 1
ATOM 1121 O O . GLN A 1 146 ? -0.854 1.629 3.392 1.00 90.38 146 GLN A O 1
ATOM 1126 N N . ALA A 1 147 ? -2.887 0.809 2.974 1.00 90.88 147 ALA A N 1
ATOM 1127 C CA . ALA A 1 147 ? -3.450 2.127 2.699 1.00 90.88 147 ALA A CA 1
ATOM 1128 C C . ALA A 1 147 ? -3.456 3.008 3.953 1.00 90.88 147 ALA A C 1
ATOM 1130 O O . ALA A 1 147 ? -3.194 4.202 3.846 1.00 90.88 147 ALA A O 1
ATOM 1131 N N . CYS A 1 148 ? -3.729 2.447 5.133 1.00 90.81 148 CYS A N 1
ATOM 1132 C CA . CYS A 1 148 ? -3.647 3.201 6.378 1.00 90.81 148 CYS A CA 1
ATOM 1133 C C . CYS A 1 148 ? -2.202 3.602 6.686 1.00 90.81 148 CYS A C 1
ATOM 1135 O O . CYS A 1 148 ? -1.959 4.764 7.000 1.00 90.81 148 CYS A O 1
ATOM 1137 N N . GLU A 1 149 ? -1.255 2.676 6.542 1.00 89.00 149 GLU A N 1
ATOM 1138 C CA . GLU A 1 149 ? 0.165 2.932 6.771 1.00 89.00 149 GLU A CA 1
ATOM 1139 C C . GLU A 1 149 ? 0.715 4.009 5.837 1.00 89.00 149 GLU A C 1
ATOM 1141 O O . GLU A 1 149 ? 1.472 4.848 6.295 1.00 89.00 149 GLU A O 1
ATOM 1146 N N . CYS A 1 150 ? 0.320 4.062 4.563 1.00 86.06 150 CYS A N 1
ATOM 1147 C CA . CYS A 1 150 ? 0.871 5.051 3.630 1.00 86.06 150 CYS A CA 1
ATOM 1148 C C . CYS A 1 150 ? 0.088 6.375 3.561 1.00 86.06 150 CYS A C 1
ATOM 1150 O O . CYS A 1 150 ? 0.659 7.396 3.183 1.00 86.06 150 CYS A O 1
ATOM 1152 N N . LEU A 1 151 ? -1.222 6.380 3.843 1.00 86.38 151 LEU A N 1
ATOM 1153 C CA . LEU A 1 151 ? -2.107 7.520 3.533 1.00 86.38 151 LEU A CA 1
ATOM 1154 C C . LEU A 1 151 ? -2.697 8.215 4.767 1.00 86.38 151 LEU A C 1
ATOM 1156 O O . LEU A 1 151 ? -3.426 9.203 4.611 1.00 86.38 151 LEU A O 1
ATOM 1160 N N . ALA A 1 152 ? -2.440 7.707 5.977 1.00 88.06 152 ALA A N 1
ATOM 1161 C CA . ALA A 1 152 ? -2.937 8.319 7.205 1.00 88.06 152 ALA A CA 1
ATOM 1162 C C . ALA A 1 152 ? -2.361 9.724 7.429 1.00 88.06 152 ALA A C 1
ATOM 1164 O O . ALA A 1 152 ? -1.242 10.050 7.028 1.00 88.06 152 ALA A O 1
ATOM 1165 N N . ARG A 1 153 ? -3.145 10.565 8.107 1.00 84.00 153 ARG A N 1
ATOM 1166 C CA . ARG A 1 153 ? -2.742 11.908 8.526 1.00 84.00 153 ARG A CA 1
ATOM 1167 C C . ARG A 1 153 ? -2.870 12.027 10.030 1.00 84.00 153 ARG A C 1
ATOM 1169 O O . ARG A 1 153 ? -3.833 11.537 10.620 1.00 84.00 153 ARG A O 1
ATOM 1176 N N . ARG A 1 154 ? -1.911 12.726 10.632 1.00 85.06 154 ARG A N 1
ATOM 1177 C CA . ARG A 1 154 ? -1.868 12.972 12.071 1.00 85.06 154 ARG A CA 1
ATOM 1178 C C . ARG A 1 154 ? -3.191 13.564 12.565 1.00 85.06 154 ARG A C 1
ATOM 1180 O O . ARG A 1 154 ? -3.669 14.561 12.031 1.00 85.06 154 ARG A O 1
ATOM 1187 N N . GLY A 1 155 ? -3.760 12.952 13.600 1.00 84.56 155 GLY A N 1
ATOM 1188 C CA . GLY A 1 155 ? -5.003 13.395 14.235 1.00 84.56 155 GLY A CA 1
ATOM 1189 C C . GLY A 1 155 ? -6.298 13.007 13.509 1.00 84.56 155 GLY A C 1
ATOM 1190 O O . GLY A 1 155 ? -7.381 13.323 14.003 1.00 84.56 155 GLY A O 1
ATOM 1191 N N . GLU A 1 156 ? -6.234 12.301 12.377 1.00 87.75 156 GLU A N 1
ATOM 1192 C CA . GLU A 1 156 ? -7.411 11.952 11.576 1.00 87.75 156 GLU A CA 1
ATOM 1193 C C . GLU A 1 156 ? -7.533 10.434 11.382 1.00 87.75 156 GLU A C 1
ATOM 1195 O O . GLU A 1 156 ? -6.550 9.724 11.193 1.00 87.75 156 GLU A O 1
ATOM 1200 N N . ALA A 1 157 ? -8.763 9.918 11.392 1.00 90.44 157 ALA A N 1
ATOM 1201 C CA . ALA A 1 157 ? -9.040 8.580 10.882 1.00 90.44 157 ALA A CA 1
ATOM 1202 C C . ALA A 1 157 ? -9.099 8.604 9.351 1.00 90.44 157 ALA A C 1
ATOM 1204 O O . ALA A 1 157 ? -9.389 9.631 8.733 1.00 90.44 157 ALA A O 1
ATOM 1205 N N . LEU A 1 158 ? -8.899 7.448 8.725 1.00 90.62 158 LEU A N 1
ATOM 1206 C CA . LEU A 1 158 ? -8.938 7.321 7.276 1.00 90.62 158 LEU A CA 1
ATOM 1207 C C . LEU A 1 158 ? -10.164 6.518 6.839 1.00 90.62 158 LEU A C 1
ATOM 1209 O O . LEU A 1 158 ? -10.332 5.356 7.210 1.00 90.62 158 LEU A O 1
ATOM 1213 N N . ARG A 1 159 ? -11.022 7.118 6.010 1.00 93.00 159 ARG A N 1
ATOM 1214 C CA . ARG A 1 159 ? -11.993 6.355 5.222 1.00 93.00 159 ARG A CA 1
ATOM 1215 C C . ARG A 1 159 ? -11.321 5.949 3.920 1.00 93.00 159 ARG A C 1
ATOM 1217 O O . ARG A 1 159 ? -10.983 6.822 3.126 1.00 93.00 159 ARG A O 1
ATOM 1224 N N . ILE A 1 160 ? -11.191 4.646 3.699 1.00 91.12 160 ILE A N 1
ATOM 1225 C CA . ILE A 1 160 ? -10.582 4.075 2.497 1.00 91.12 160 ILE A CA 1
ATOM 1226 C C . ILE A 1 160 ? -11.683 3.451 1.639 1.00 91.12 160 ILE A C 1
ATOM 1228 O O . ILE A 1 160 ? -12.451 2.606 2.104 1.00 91.12 160 ILE A O 1
ATOM 1232 N N . ASP A 1 161 ? -11.755 3.863 0.381 1.00 89.12 161 ASP A N 1
ATOM 1233 C CA . ASP A 1 161 ? -12.602 3.267 -0.641 1.00 89.12 161 ASP A CA 1
ATOM 1234 C C . ASP A 1 161 ? -11.712 2.441 -1.588 1.00 89.12 161 ASP A C 1
ATOM 1236 O O . ASP A 1 161 ? -10.645 2.881 -2.010 1.00 89.12 161 ASP A O 1
ATOM 1240 N N . PHE A 1 162 ? -12.144 1.222 -1.926 1.00 84.94 162 PHE A N 1
ATOM 1241 C CA . PHE A 1 162 ? -11.396 0.324 -2.811 1.00 84.94 162 PHE A CA 1
ATOM 1242 C C . PHE A 1 162 ? -12.075 0.165 -4.173 1.00 84.94 162 PHE A C 1
ATOM 1244 O O . PHE A 1 162 ? -13.307 0.060 -4.274 1.00 84.94 162 PHE A O 1
ATOM 1251 N N . ARG A 1 163 ? -11.238 0.007 -5.207 1.00 73.56 163 ARG A N 1
ATOM 1252 C CA . ARG A 1 163 ? -11.614 -0.194 -6.618 1.00 73.56 163 ARG A CA 1
ATOM 1253 C C . ARG A 1 163 ? -12.465 0.961 -7.179 1.00 73.56 163 ARG A C 1
ATOM 1255 O O . ARG A 1 163 ? -13.693 0.802 -7.253 1.00 73.56 163 ARG A O 1
ATOM 1262 N N . PRO A 1 164 ? -11.824 2.080 -7.582 1.00 80.44 164 PRO A N 1
ATOM 1263 C CA . PRO A 1 164 ? -10.384 2.394 -7.438 1.00 80.44 164 PRO A CA 1
ATOM 1264 C C . PRO A 1 164 ? -9.997 2.756 -5.991 1.00 80.44 164 PRO A C 1
ATOM 1266 O O . PRO A 1 164 ? -10.888 3.003 -5.180 1.00 80.44 164 PRO A O 1
ATOM 1269 N N . LEU A 1 165 ? -8.697 2.750 -5.654 1.00 83.19 165 LEU A N 1
ATOM 1270 C CA . LEU A 1 165 ? -8.231 3.228 -4.346 1.00 83.19 165 LEU A CA 1
ATOM 1271 C C . LEU A 1 165 ? -8.468 4.740 -4.236 1.00 83.19 165 LEU A C 1
ATOM 1273 O O . LEU A 1 165 ? -7.913 5.526 -5.010 1.00 83.19 165 LEU A O 1
ATOM 1277 N N . GLY A 1 166 ? -9.299 5.126 -3.275 1.00 84.38 166 GLY A N 1
ATOM 1278 C CA . GLY A 1 166 ? -9.579 6.504 -2.892 1.00 84.38 166 GLY A CA 1
ATOM 1279 C C . GLY A 1 166 ? -9.637 6.616 -1.374 1.00 84.38 166 GLY A C 1
ATOM 1280 O O . GLY A 1 166 ? -9.874 5.628 -0.681 1.00 84.38 166 GLY A O 1
ATOM 1281 N N . TRP A 1 167 ? -9.394 7.807 -0.837 1.00 90.81 167 TRP A N 1
ATOM 1282 C CA . TRP A 1 167 ? -9.426 8.012 0.604 1.00 90.81 167 TRP A CA 1
ATOM 1283 C C . TRP A 1 167 ? -9.911 9.403 0.972 1.00 90.81 167 TRP A C 1
ATOM 1285 O O . TRP A 1 167 ? -9.784 10.366 0.212 1.00 90.81 167 TRP A O 1
ATOM 1295 N N . ARG A 1 168 ? -10.465 9.503 2.176 1.00 90.94 168 ARG A N 1
ATOM 1296 C CA . ARG A 1 168 ? -10.863 10.767 2.779 1.00 90.94 168 ARG A CA 1
ATOM 1297 C C . ARG A 1 168 ? -10.535 10.752 4.260 1.00 90.94 168 ARG A C 1
ATOM 1299 O O . ARG A 1 168 ? -10.879 9.805 4.966 1.00 90.94 168 ARG A O 1
ATOM 1306 N N . ALA A 1 169 ? -9.929 11.836 4.723 1.00 89.62 169 ALA A N 1
ATOM 1307 C CA . ALA A 1 169 ? -9.732 12.074 6.139 1.00 89.62 169 ALA A CA 1
ATOM 1308 C C . ALA A 1 169 ? -11.072 12.230 6.872 1.00 89.62 169 ALA A C 1
ATOM 1310 O O . ALA A 1 169 ? -12.028 12.845 6.379 1.00 89.62 169 ALA A O 1
ATOM 1311 N N . VAL A 1 170 ? -11.140 11.649 8.061 1.00 90.94 170 VAL A N 1
ATOM 1312 C CA . VAL A 1 170 ? -12.282 11.704 8.963 1.00 90.94 170 VAL A CA 1
ATOM 1313 C C . VAL A 1 170 ? -11.776 12.219 10.297 1.00 90.94 170 VAL A C 1
ATOM 1315 O O . VAL A 1 170 ? -11.077 11.517 11.026 1.00 90.94 170 VAL A O 1
ATOM 1318 N N . ARG A 1 171 ? -12.152 13.454 10.624 1.00 88.06 171 ARG A N 1
ATOM 1319 C CA . ARG A 1 171 ? -11.806 14.053 11.907 1.00 88.06 171 ARG A CA 1
ATOM 1320 C C . ARG A 1 171 ? -12.468 13.275 13.040 1.00 88.06 171 ARG A C 1
ATOM 1322 O O . ARG A 1 171 ? -13.676 13.029 13.014 1.00 88.06 171 ARG A O 1
ATOM 1329 N N . LEU A 1 172 ? -11.659 12.884 14.013 1.00 83.94 172 LEU A N 1
ATOM 1330 C CA . LEU A 1 172 ? -12.123 12.229 15.227 1.00 83.94 172 LEU A CA 1
ATOM 1331 C C . LEU A 1 172 ? -12.441 13.276 16.304 1.00 83.94 172 LEU A C 1
ATOM 1333 O O . LEU A 1 172 ? -11.924 14.391 16.236 1.00 83.94 172 LEU A O 1
ATOM 1337 N N . PRO A 1 173 ? -13.294 12.953 17.291 1.00 86.88 173 PRO A N 1
ATOM 1338 C CA . PRO A 1 173 ? -13.533 13.847 18.418 1.00 86.88 173 PRO A CA 1
ATOM 1339 C C . PRO A 1 173 ? -12.237 14.106 19.198 1.00 86.88 173 PRO A C 1
ATOM 1341 O O . PRO A 1 173 ? -11.565 13.157 19.602 1.00 86.88 173 PRO A O 1
ATOM 1344 N N . ASP A 1 174 ? -11.918 15.375 19.468 1.00 85.12 174 ASP A N 1
ATOM 1345 C CA . ASP A 1 174 ? -10.664 15.780 20.133 1.00 85.12 174 ASP A CA 1
ATOM 1346 C C . ASP A 1 174 ? -10.512 15.168 21.549 1.00 85.12 174 ASP A C 1
ATOM 1348 O O . ASP A 1 174 ? -9.409 14.997 22.078 1.00 85.12 174 ASP A O 1
ATOM 1352 N N . ASN A 1 175 ? -11.638 14.802 22.168 1.00 87.81 175 ASN A N 1
ATOM 1353 C CA . ASN A 1 175 ? -11.723 14.192 23.492 1.00 87.81 175 ASN A CA 1
ATOM 1354 C C . ASN A 1 175 ? -11.737 12.652 23.478 1.00 87.81 175 ASN A C 1
ATOM 1356 O O . ASN A 1 175 ? -12.026 12.053 24.519 1.00 87.81 175 ASN A O 1
ATOM 1360 N N . ALA A 1 176 ? -11.456 12.007 22.346 1.00 84.31 176 ALA A N 1
ATOM 1361 C CA . ALA A 1 176 ? -11.430 10.554 22.229 1.00 84.31 176 ALA A CA 1
ATOM 1362 C C . ALA A 1 176 ? -10.001 9.979 22.249 1.00 84.31 176 ALA A C 1
ATOM 1364 O O . ALA A 1 176 ? -9.043 10.616 21.818 1.00 84.31 176 ALA A O 1
ATOM 1365 N N . LEU A 1 177 ? -9.879 8.756 22.760 1.00 88.31 177 LEU A N 1
ATOM 1366 C CA . LEU A 1 177 ? -8.689 7.908 22.762 1.00 88.31 177 LEU A CA 1
ATOM 1367 C C . LEU A 1 177 ? -9.062 6.519 22.258 1.00 88.31 177 LEU A C 1
ATOM 1369 O O . LEU A 1 177 ? -10.197 6.070 22.446 1.00 88.31 177 LEU A O 1
ATOM 1373 N N . PHE A 1 178 ? -8.085 5.805 21.712 1.00 90.00 178 PHE A N 1
ATOM 1374 C CA . PHE A 1 178 ? -8.223 4.386 21.423 1.00 90.00 178 PHE A CA 1
ATOM 1375 C C . PHE A 1 178 ? -7.465 3.569 22.467 1.00 90.00 178 PHE A C 1
ATOM 1377 O O . PHE A 1 178 ? -6.245 3.661 22.572 1.00 90.00 178 PHE A O 1
ATOM 1384 N N . ALA A 1 179 ? -8.184 2.765 23.245 1.00 89.25 179 ALA A N 1
ATOM 1385 C CA . ALA A 1 179 ? -7.577 1.739 24.084 1.00 89.25 179 ALA A CA 1
ATOM 1386 C C . ALA A 1 179 ? -7.333 0.497 23.225 1.00 89.25 179 ALA A C 1
ATOM 1388 O O . ALA A 1 179 ? -8.291 -0.070 22.691 1.00 89.25 179 ALA A O 1
ATOM 1389 N N . VAL A 1 180 ? -6.076 0.075 23.095 1.00 89.25 180 VAL A N 1
ATOM 1390 C CA . VAL A 1 180 ? -5.707 -1.171 22.415 1.00 89.25 180 VAL A CA 1
ATOM 1391 C C . VAL A 1 180 ? -5.568 -2.257 23.475 1.00 89.25 180 VAL A C 1
ATOM 1393 O O . VAL A 1 180 ? -4.699 -2.181 24.338 1.00 89.25 180 VAL A O 1
ATOM 1396 N N . LEU A 1 181 ? -6.444 -3.259 23.435 1.00 85.81 181 LEU A N 1
ATOM 1397 C CA . LEU A 1 181 ? -6.490 -4.362 24.393 1.00 85.81 181 LEU A CA 1
ATOM 1398 C C . LEU A 1 181 ? -5.996 -5.641 23.730 1.00 85.81 181 LEU A C 1
ATOM 1400 O O . LEU A 1 181 ? -6.535 -6.038 22.699 1.00 85.81 181 LEU A O 1
ATOM 1404 N N . HIS A 1 182 ? -5.012 -6.309 24.323 1.00 83.12 182 HIS A N 1
ATOM 1405 C CA . HIS A 1 182 ? -4.478 -7.553 23.774 1.00 83.12 182 HIS A CA 1
ATOM 1406 C C . HIS A 1 182 ? -5.222 -8.767 24.346 1.00 83.12 182 HIS A C 1
ATOM 1408 O O . HIS A 1 182 ? -5.383 -8.902 25.557 1.00 83.12 182 HIS A O 1
ATOM 1414 N N . SER A 1 183 ? -5.665 -9.675 23.476 1.00 82.31 183 SER A N 1
ATOM 1415 C CA . SER A 1 183 ? -6.406 -10.888 23.867 1.00 82.31 183 SER A CA 1
ATOM 1416 C C . SER A 1 183 ? -5.535 -11.998 24.467 1.00 82.31 183 SER A C 1
ATOM 1418 O O . SER A 1 183 ? -6.055 -13.046 24.837 1.00 82.31 183 SER A O 1
ATOM 1420 N N . ASN A 1 184 ? -4.215 -11.798 24.527 1.00 83.06 184 ASN A N 1
ATOM 1421 C CA . ASN A 1 184 ? -3.208 -12.792 24.936 1.00 83.06 184 ASN A CA 1
ATOM 1422 C C . ASN A 1 184 ? -3.241 -14.085 24.110 1.00 83.06 184 ASN A C 1
ATOM 1424 O O . ASN A 1 184 ? -2.723 -15.113 24.528 1.00 83.06 184 ASN A O 1
ATOM 1428 N N . THR A 1 185 ? -3.842 -14.021 22.923 1.00 82.00 185 THR A N 1
ATOM 1429 C CA . THR A 1 185 ? -3.876 -15.111 21.954 1.00 82.00 185 THR A CA 1
ATOM 1430 C C . THR A 1 185 ? -3.181 -14.638 20.688 1.00 82.00 185 THR A C 1
ATOM 1432 O O . THR A 1 185 ? -3.686 -13.752 19.992 1.00 82.00 185 THR A O 1
ATOM 1435 N N . GLU A 1 186 ? -2.018 -15.209 20.397 1.00 81.56 186 GLU A N 1
ATOM 1436 C CA . GLU A 1 186 ? -1.301 -14.943 19.154 1.00 81.56 186 GLU A CA 1
ATOM 1437 C C . GLU A 1 186 ? -1.980 -15.649 17.980 1.00 81.56 186 GLU A C 1
ATOM 1439 O O . GLU A 1 186 ? -2.472 -16.772 18.099 1.00 81.56 186 GLU A O 1
ATOM 1444 N N . MET A 1 187 ? -2.010 -14.984 16.827 1.00 79.88 187 MET A N 1
ATOM 1445 C CA . MET A 1 187 ? -2.524 -15.572 15.596 1.00 79.88 187 MET A CA 1
ATOM 1446 C C . MET A 1 187 ? -1.632 -15.172 14.430 1.00 79.88 187 MET A C 1
ATOM 1448 O O . MET A 1 187 ? -1.658 -14.029 13.966 1.00 79.88 187 MET A O 1
ATOM 1452 N N . ASN A 1 188 ? -0.875 -16.144 13.927 1.00 81.62 188 ASN A N 1
ATOM 1453 C CA . ASN A 1 188 ? -0.125 -15.986 12.697 1.00 81.62 188 ASN A CA 1
ATOM 1454 C C . ASN A 1 188 ? -1.033 -16.304 11.494 1.00 81.62 188 ASN A C 1
ATOM 1456 O O . ASN A 1 188 ? -1.488 -17.435 11.292 1.00 81.62 188 ASN A O 1
ATOM 1460 N N . LYS A 1 189 ? -1.305 -15.268 10.696 1.00 79.81 189 LYS A N 1
ATOM 1461 C CA . LYS A 1 189 ? -2.229 -15.320 9.555 1.00 79.81 189 LYS A CA 1
ATOM 1462 C C . LYS A 1 189 ? -1.649 -16.087 8.365 1.00 79.81 189 LYS A C 1
ATOM 1464 O O . LYS A 1 189 ? -2.426 -16.623 7.586 1.00 79.81 189 LYS A O 1
ATOM 1469 N N . THR A 1 190 ? -0.323 -16.145 8.225 1.00 76.56 190 THR A N 1
ATOM 1470 C CA . THR A 1 190 ? 0.343 -16.889 7.142 1.00 76.56 190 THR A CA 1
ATOM 1471 C C . THR A 1 190 ? 0.553 -18.355 7.511 1.00 76.56 190 THR A C 1
ATOM 1473 O O . THR A 1 190 ? 0.507 -19.220 6.644 1.00 76.56 190 THR A O 1
ATOM 1476 N N . ALA A 1 191 ? 0.701 -18.659 8.804 1.00 78.94 191 ALA A N 1
ATOM 1477 C CA . ALA A 1 191 ? 0.862 -20.029 9.292 1.00 78.94 191 ALA A CA 1
ATOM 1478 C C . ALA A 1 191 ? -0.455 -20.825 9.379 1.00 78.94 191 ALA A C 1
ATOM 1480 O O . ALA A 1 191 ? -0.427 -22.028 9.633 1.00 78.94 191 ALA A O 1
ATOM 1481 N N . SER A 1 192 ? -1.615 -20.182 9.200 1.00 78.38 192 SER A N 1
ATOM 1482 C CA . SER A 1 192 ? -2.924 -20.835 9.297 1.00 78.38 192 SER A CA 1
ATOM 1483 C C . SER A 1 192 ? -3.805 -20.552 8.083 1.00 78.38 192 SER A C 1
ATOM 1485 O O . SER A 1 192 ? -3.826 -19.456 7.531 1.00 78.38 192 SER A O 1
ATOM 1487 N N . ALA A 1 193 ? -4.606 -21.540 7.680 1.00 82.06 193 ALA A N 1
ATOM 1488 C CA . ALA A 1 193 ? -5.508 -21.399 6.536 1.00 82.06 193 ALA A CA 1
ATOM 1489 C C . ALA A 1 193 ? -6.760 -20.549 6.836 1.00 82.06 193 ALA A C 1
ATOM 1491 O O . ALA A 1 193 ? -7.517 -20.227 5.918 1.00 82.06 193 ALA A O 1
ATOM 1492 N N . PHE A 1 194 ? -7.007 -20.187 8.101 1.00 82.19 194 PHE A N 1
ATOM 1493 C CA . PHE A 1 194 ? -8.275 -19.594 8.536 1.00 82.19 194 PHE A CA 1
ATOM 1494 C C . PHE A 1 194 ? -8.616 -18.297 7.804 1.00 82.19 194 PHE A C 1
ATOM 1496 O O . PHE A 1 194 ? -9.770 -18.106 7.417 1.00 82.19 194 PHE A O 1
ATOM 1503 N N . TYR A 1 195 ? -7.628 -17.425 7.584 1.00 84.50 195 TYR A N 1
ATOM 1504 C CA . TYR A 1 195 ? -7.851 -16.160 6.886 1.00 84.50 195 TYR A CA 1
ATOM 1505 C C . TYR A 1 195 ? -8.264 -16.397 5.430 1.00 84.50 195 TYR A C 1
ATOM 1507 O O . TYR A 1 195 ? -9.348 -15.987 5.007 1.00 84.50 195 TYR A O 1
ATOM 1515 N N . ASN A 1 196 ? -7.445 -17.140 4.684 1.00 86.62 196 ASN A N 1
ATOM 1516 C CA . ASN A 1 196 ? -7.690 -17.432 3.273 1.00 86.62 196 ASN A CA 1
ATOM 1517 C C . ASN A 1 196 ? -8.984 -18.234 3.069 1.00 86.62 196 ASN A C 1
ATOM 1519 O O . ASN A 1 196 ? -9.709 -17.994 2.103 1.00 86.62 196 ASN A O 1
ATOM 1523 N N . GLN A 1 197 ? -9.346 -19.115 4.008 1.00 86.44 197 GLN A N 1
ATOM 1524 C CA . GLN A 1 197 ? -10.632 -19.812 3.979 1.00 86.44 197 GLN A CA 1
ATOM 1525 C C . GLN A 1 197 ? -11.804 -18.821 3.975 1.00 86.44 197 GLN A C 1
ATOM 1527 O O . GLN A 1 197 ? -12.729 -18.977 3.180 1.00 86.44 197 GLN A O 1
ATOM 1532 N N . ARG A 1 198 ? -11.768 -17.769 4.805 1.00 85.44 198 ARG A N 1
ATOM 1533 C CA . ARG A 1 198 ? -12.824 -16.738 4.813 1.00 85.44 198 ARG A CA 1
ATOM 1534 C C . ARG A 1 198 ? -12.869 -15.963 3.497 1.00 85.44 198 ARG A C 1
ATOM 1536 O O . ARG A 1 198 ? -13.958 -15.640 3.026 1.00 85.44 198 ARG A O 1
ATOM 1543 N N . VAL A 1 199 ? -11.717 -15.703 2.878 1.00 87.94 199 VAL A N 1
ATOM 1544 C CA . VAL A 1 199 ? -11.650 -15.068 1.551 1.00 87.94 199 VAL A CA 1
ATOM 1545 C C . VAL A 1 199 ? -12.341 -15.939 0.499 1.00 87.94 199 VAL A C 1
ATOM 1547 O O . VAL A 1 199 ? -13.168 -15.439 -0.268 1.00 87.94 199 VAL A O 1
ATOM 1550 N N . VAL A 1 200 ? -12.061 -17.245 0.492 1.00 87.94 200 VAL A N 1
ATOM 1551 C CA . VAL A 1 200 ? -12.694 -18.210 -0.420 1.00 87.94 200 VAL A CA 1
ATOM 1552 C C . VAL A 1 200 ? -14.196 -18.316 -0.162 1.00 87.94 200 VAL A C 1
ATOM 1554 O O . VAL A 1 200 ? -14.980 -18.240 -1.106 1.00 87.94 200 VAL A O 1
ATOM 1557 N N . GLU A 1 201 ? -14.624 -18.414 1.096 1.00 86.12 201 GLU A N 1
ATOM 1558 C CA . GLU A 1 201 ? -16.046 -18.466 1.451 1.00 86.12 201 GLU A CA 1
ATOM 1559 C C . GLU A 1 201 ? -16.806 -17.214 0.991 1.00 86.12 201 GLU A C 1
ATOM 1561 O O . GLU A 1 201 ? -17.879 -17.327 0.398 1.00 86.12 201 GLU A O 1
ATOM 1566 N N . CYS A 1 202 ? -16.235 -16.020 1.186 1.00 86.56 202 CYS A N 1
ATOM 1567 C CA . CYS A 1 202 ? -16.810 -14.768 0.689 1.00 86.56 202 CYS A CA 1
ATOM 1568 C C . CYS A 1 202 ? -16.865 -14.719 -0.846 1.00 86.56 202 CYS A C 1
ATOM 1570 O O . CYS A 1 202 ? -17.822 -14.185 -1.414 1.00 86.56 202 CYS A O 1
ATOM 1572 N N . ARG A 1 203 ? -15.862 -15.286 -1.526 1.00 87.81 203 ARG A N 1
ATOM 1573 C CA . ARG A 1 203 ? -15.820 -15.384 -2.991 1.00 87.81 203 ARG A CA 1
ATOM 1574 C C . ARG A 1 203 ? -16.932 -16.298 -3.513 1.00 87.81 203 ARG A C 1
ATOM 1576 O O . ARG A 1 203 ? -17.677 -15.889 -4.401 1.00 87.81 203 ARG A O 1
ATOM 1583 N N . ILE A 1 204 ? -17.108 -17.472 -2.907 1.00 86.25 204 ILE A N 1
ATOM 1584 C CA . ILE A 1 204 ? -18.201 -18.404 -3.225 1.00 86.25 204 ILE A CA 1
ATOM 1585 C C . ILE A 1 204 ? -19.557 -17.750 -2.947 1.00 86.25 204 ILE A C 1
ATOM 1587 O O . ILE A 1 204 ? -20.455 -17.809 -3.786 1.00 86.25 204 ILE A O 1
ATOM 1591 N N . ALA A 1 205 ? -19.711 -17.071 -1.806 1.00 84.00 205 ALA A N 1
ATOM 1592 C CA . ALA A 1 205 ? -20.942 -16.357 -1.484 1.00 84.00 205 ALA A CA 1
ATOM 1593 C C . ALA A 1 205 ? -21.279 -15.301 -2.550 1.00 84.00 205 ALA A C 1
ATOM 1595 O O . ALA A 1 205 ? -22.431 -15.211 -2.969 1.00 84.00 205 ALA A O 1
ATOM 1596 N N . ALA A 1 206 ? -20.285 -14.554 -3.042 1.00 84.56 206 ALA A N 1
ATOM 1597 C CA . ALA A 1 206 ? -20.488 -13.592 -4.122 1.00 84.56 206 ALA A CA 1
ATOM 1598 C C . ALA A 1 206 ? -20.956 -14.257 -5.426 1.00 84.56 206 ALA A C 1
ATOM 1600 O O . ALA A 1 206 ? -21.913 -13.778 -6.029 1.00 84.56 206 ALA A O 1
ATOM 1601 N N . GLN A 1 207 ? -20.351 -15.380 -5.818 1.00 86.25 207 GLN A N 1
ATOM 1602 C CA . GLN A 1 207 ? -20.760 -16.153 -6.999 1.00 86.25 207 GLN A CA 1
ATOM 1603 C C . GLN A 1 207 ? -22.195 -16.685 -6.870 1.00 86.25 207 GLN A C 1
ATOM 1605 O O . GLN A 1 207 ? -22.994 -16.556 -7.798 1.00 86.25 207 GLN A O 1
ATOM 1610 N N . VAL A 1 208 ? -22.548 -17.251 -5.709 1.00 84.38 208 VAL A N 1
ATOM 1611 C CA . VAL A 1 208 ? -23.899 -17.769 -5.435 1.00 84.38 208 VAL A CA 1
ATOM 1612 C C . VAL A 1 208 ? -24.929 -16.646 -5.466 1.00 84.38 208 VAL A C 1
ATOM 1614 O O . VAL A 1 208 ? -26.000 -16.819 -6.052 1.00 84.38 208 VAL A O 1
ATOM 1617 N N . ILE A 1 209 ? -24.615 -15.501 -4.854 1.00 80.38 209 ILE A N 1
ATOM 1618 C CA . ILE A 1 209 ? -25.496 -14.332 -4.865 1.00 80.38 209 ILE A CA 1
ATOM 1619 C C . ILE A 1 209 ? -25.697 -13.851 -6.301 1.00 80.38 209 ILE A C 1
ATOM 1621 O O . ILE A 1 209 ? -26.847 -13.733 -6.706 1.00 80.38 209 ILE A O 1
ATOM 1625 N N . SER A 1 210 ? -24.628 -13.668 -7.083 1.00 83.12 210 SER A N 1
ATOM 1626 C CA . SER A 1 210 ? -24.713 -13.279 -8.498 1.00 83.12 210 SER A CA 1
ATOM 1627 C C . SER A 1 210 ? -25.540 -14.239 -9.341 1.00 83.12 210 SER A C 1
ATOM 1629 O O . SER A 1 210 ? -26.371 -13.803 -10.134 1.00 83.12 210 SER A O 1
ATOM 1631 N N . LYS A 1 211 ? -25.367 -15.549 -9.140 1.00 83.38 211 LYS A N 1
ATOM 1632 C CA . LYS A 1 211 ? -26.155 -16.567 -9.840 1.00 83.38 211 LYS A CA 1
ATOM 1633 C C . LYS A 1 211 ? -27.643 -16.472 -9.500 1.00 83.38 211 LYS A C 1
ATOM 1635 O O . LYS A 1 211 ? -28.480 -16.606 -10.384 1.00 83.38 211 LYS A O 1
ATOM 1640 N N . ARG A 1 212 ? -27.980 -16.267 -8.221 1.00 80.75 212 ARG A N 1
ATOM 1641 C CA . ARG A 1 212 ? -29.375 -16.203 -7.753 1.00 80.75 212 ARG A CA 1
ATOM 1642 C C . ARG A 1 212 ? -30.070 -14.893 -8.102 1.00 80.75 212 ARG A C 1
ATOM 1644 O O . ARG A 1 212 ? -31.269 -14.910 -8.345 1.00 80.75 212 ARG A O 1
ATOM 1651 N N . SER A 1 213 ? -29.350 -13.775 -8.082 1.00 76.81 213 SER A N 1
ATOM 1652 C CA . SER A 1 213 ? -29.910 -12.458 -8.395 1.00 76.81 213 SER A CA 1
ATOM 1653 C C . SER A 1 213 ? -29.935 -12.155 -9.892 1.00 76.81 213 SER A C 1
ATOM 1655 O O . SER A 1 213 ? -30.552 -11.174 -10.289 1.00 76.81 213 SER A O 1
ATOM 1657 N N . GLY A 1 214 ? -29.239 -12.948 -10.717 1.00 75.19 214 GLY A N 1
ATOM 1658 C CA . GLY A 1 214 ? -29.011 -12.627 -12.128 1.00 75.19 214 GLY A CA 1
ATOM 1659 C C . GLY A 1 214 ? -28.105 -11.405 -12.330 1.00 75.19 214 GLY A C 1
ATOM 1660 O O . GLY A 1 214 ? -27.927 -10.952 -13.456 1.00 75.19 214 GLY A O 1
ATOM 1661 N N . CYS A 1 215 ? -27.523 -10.861 -11.255 1.00 71.75 215 CYS A N 1
ATOM 1662 C CA . CYS A 1 215 ? -26.620 -9.721 -11.314 1.00 71.75 215 CYS A CA 1
ATOM 1663 C C . CYS A 1 215 ? -25.197 -10.226 -11.574 1.00 71.75 215 CYS A C 1
ATOM 1665 O O . CYS A 1 215 ? -24.477 -10.663 -10.669 1.00 71.75 215 CYS A O 1
ATOM 1667 N N . VAL A 1 216 ? -24.792 -10.166 -12.835 1.00 72.62 216 VAL A N 1
ATOM 1668 C CA . VAL A 1 216 ? -23.446 -10.506 -13.295 1.00 72.62 216 VAL A CA 1
ATOM 1669 C C . VAL A 1 216 ? -22.916 -9.309 -14.094 1.00 72.62 216 VAL A C 1
ATOM 1671 O O . VAL A 1 216 ? -23.712 -8.637 -14.756 1.00 72.62 216 VAL A O 1
ATOM 1674 N N . PRO A 1 217 ? -21.613 -8.970 -14.015 1.00 70.75 217 PRO A N 1
ATOM 1675 C CA . PRO A 1 217 ? -21.046 -7.943 -14.881 1.00 70.75 217 PRO A CA 1
ATOM 1676 C C . PRO A 1 217 ? -21.365 -8.214 -16.355 1.00 70.75 217 PRO A C 1
ATOM 1678 O O . PRO A 1 217 ? -21.397 -9.368 -16.776 1.00 70.75 217 PRO A O 1
ATOM 1681 N N . SER A 1 218 ? -21.561 -7.151 -17.139 1.00 69.62 218 SER A N 1
ATOM 1682 C CA . SER A 1 218 ? -21.797 -7.276 -18.582 1.00 69.62 218 SER A CA 1
ATOM 1683 C C . SER A 1 218 ? -20.678 -8.090 -19.240 1.00 69.62 218 SER A C 1
ATOM 1685 O O . SER A 1 218 ? -19.502 -7.765 -19.069 1.00 69.62 218 SER A O 1
ATOM 1687 N N . GLY A 1 219 ? -21.041 -9.163 -19.947 1.00 71.44 219 GLY A N 1
ATOM 1688 C CA . GLY A 1 219 ? -20.094 -10.062 -20.616 1.00 71.44 219 GLY A CA 1
ATOM 1689 C C . GLY A 1 219 ? -19.309 -11.006 -19.695 1.00 71.44 219 GLY A C 1
ATOM 1690 O O . GLY A 1 219 ? -18.373 -11.650 -20.160 1.00 71.44 219 GLY A O 1
ATOM 1691 N N . ALA A 1 220 ? -19.654 -11.098 -18.409 1.00 77.44 220 ALA A N 1
ATOM 1692 C CA . ALA A 1 220 ? -19.051 -12.046 -17.478 1.00 77.44 220 ALA A CA 1
ATOM 1693 C C . ALA A 1 220 ? -20.009 -13.197 -17.144 1.00 77.44 220 ALA A C 1
ATOM 1695 O O . ALA A 1 220 ? -21.226 -13.061 -17.220 1.00 77.44 220 ALA A O 1
ATOM 1696 N N . GLU A 1 221 ? -19.441 -14.317 -16.705 1.00 84.69 221 GLU A N 1
ATOM 1697 C CA . GLU A 1 221 ? -20.183 -15.450 -16.155 1.00 84.69 221 GLU A CA 1
ATOM 1698 C C . GLU A 1 221 ? -20.255 -15.345 -14.628 1.00 84.69 221 GLU A C 1
ATOM 1700 O O . GLU A 1 221 ? -19.346 -14.829 -13.975 1.00 84.69 221 GLU A O 1
ATOM 1705 N N . TRP A 1 222 ? -21.303 -15.881 -14.000 1.00 82.44 222 TRP A N 1
ATOM 1706 C CA . TRP A 1 222 ? -21.457 -15.772 -12.538 1.00 82.44 222 TRP A CA 1
ATOM 1707 C C . TRP A 1 222 ? -20.280 -16.401 -11.765 1.00 82.44 222 TRP A C 1
ATOM 1709 O O . TRP A 1 222 ? -19.914 -15.926 -10.691 1.00 82.44 222 TRP A O 1
ATOM 1719 N N . HIS A 1 223 ? -19.640 -17.429 -12.331 1.00 85.75 223 HIS A N 1
ATOM 1720 C CA . HIS A 1 223 ? -18.466 -18.101 -11.767 1.00 85.75 223 HIS A CA 1
ATOM 1721 C C . HIS A 1 223 ? -17.216 -17.202 -11.724 1.00 85.75 223 HIS A C 1
ATOM 1723 O O . HIS A 1 223 ? -16.340 -17.403 -10.882 1.00 85.75 223 HIS A O 1
ATOM 1729 N N . SER A 1 224 ? -17.105 -16.203 -12.607 1.00 84.25 224 SER A N 1
ATOM 1730 C CA . SER A 1 224 ? -15.940 -15.308 -12.652 1.00 84.25 224 SER A CA 1
ATOM 1731 C C . SER A 1 224 ? -16.038 -14.151 -11.653 1.00 84.25 224 SER A C 1
ATOM 1733 O O . SER A 1 224 ? -15.068 -13.414 -11.458 1.00 84.25 224 SER A O 1
ATOM 1735 N N . VAL A 1 225 ? -17.183 -13.991 -10.979 1.00 83.44 225 VAL A N 1
ATOM 1736 C CA . VAL A 1 225 ? -17.375 -12.989 -9.927 1.00 83.44 225 VAL A CA 1
ATOM 1737 C C . VAL A 1 225 ? -16.488 -13.336 -8.736 1.00 83.44 225 VAL A C 1
ATOM 1739 O O . VAL A 1 225 ? -16.616 -14.397 -8.131 1.00 83.44 225 VAL A O 1
ATOM 1742 N N . ARG A 1 226 ? -15.582 -12.425 -8.368 1.00 81.81 226 ARG A N 1
ATOM 1743 C CA . ARG A 1 226 ? -14.691 -12.628 -7.216 1.00 81.81 226 ARG A CA 1
ATOM 1744 C C . ARG A 1 226 ? -15.148 -11.905 -5.959 1.00 81.81 226 ARG A C 1
ATOM 1746 O O . ARG A 1 226 ? -14.688 -12.228 -4.868 1.00 81.81 226 ARG A O 1
ATOM 1753 N N . THR A 1 227 ? -15.998 -10.892 -6.102 1.00 78.12 227 THR A N 1
ATOM 1754 C CA . THR A 1 227 ? -16.381 -10.000 -5.004 1.00 78.12 227 THR A CA 1
ATOM 1755 C C . THR A 1 227 ? -17.811 -9.513 -5.163 1.00 78.12 227 THR A C 1
ATOM 1757 O O . THR A 1 227 ? -18.289 -9.348 -6.283 1.00 78.12 227 THR A O 1
ATOM 1760 N N . LEU A 1 228 ? -18.464 -9.199 -4.043 1.00 72.25 228 LEU A N 1
ATOM 1761 C CA . LEU A 1 228 ? -19.854 -8.735 -4.045 1.00 72.25 228 LEU A CA 1
ATOM 1762 C C . LEU A 1 228 ? -20.052 -7.477 -4.905 1.00 72.25 228 LEU A C 1
ATOM 1764 O O . LEU A 1 228 ? -21.017 -7.402 -5.646 1.00 72.25 228 LEU A O 1
ATOM 1768 N N . LYS A 1 229 ? -19.101 -6.532 -4.893 1.00 71.31 229 LYS A N 1
ATOM 1769 C CA . LYS A 1 229 ? -19.169 -5.297 -5.698 1.00 71.31 229 LYS A CA 1
ATOM 1770 C C . LYS A 1 229 ? -19.162 -5.552 -7.215 1.00 71.31 229 LYS A C 1
ATOM 1772 O O . LYS A 1 229 ? -19.724 -4.757 -7.950 1.00 71.31 229 LYS A O 1
ATOM 1777 N N . GLN A 1 230 ? -18.537 -6.635 -7.689 1.00 68.38 230 GLN A N 1
ATOM 1778 C CA . GLN A 1 230 ? -18.570 -7.010 -9.114 1.00 68.38 230 GLN A CA 1
ATOM 1779 C C . GLN A 1 230 ? -19.923 -7.616 -9.489 1.00 68.38 230 GLN A C 1
ATOM 1781 O O . GLN A 1 230 ? -20.476 -7.310 -10.534 1.00 68.38 230 GLN A O 1
ATOM 1786 N N . GLY A 1 231 ? -20.459 -8.460 -8.613 1.00 56.97 231 GLY A N 1
ATOM 1787 C CA . GLY A 1 231 ? -21.735 -9.137 -8.804 1.00 56.97 231 GLY A CA 1
ATOM 1788 C C . GLY A 1 231 ? -22.976 -8.302 -8.496 1.00 56.97 231 GLY A C 1
ATOM 1789 O O . GLY A 1 231 ? -24.086 -8.805 -8.596 1.00 56.97 231 GLY A O 1
ATOM 1790 N N . MET A 1 232 ? -22.826 -7.054 -8.055 1.00 58.59 232 MET A N 1
ATOM 1791 C CA . MET A 1 232 ? -23.945 -6.235 -7.602 1.00 58.59 232 MET A CA 1
ATOM 1792 C C . MET A 1 232 ? -23.899 -4.858 -8.247 1.00 58.59 232 MET A C 1
ATOM 1794 O O . MET A 1 232 ? -23.011 -4.056 -7.965 1.00 58.59 232 MET A O 1
ATOM 1798 N N . ASN A 1 233 ? -24.954 -4.518 -8.983 1.00 54.62 233 ASN A N 1
ATOM 1799 C CA . ASN A 1 233 ? -25.429 -3.146 -8.950 1.00 54.62 233 ASN A CA 1
ATOM 1800 C C . ASN A 1 233 ? -26.089 -2.990 -7.570 1.00 54.62 233 ASN A C 1
ATOM 1802 O O . ASN A 1 233 ? -27.176 -3.512 -7.358 1.00 54.62 233 ASN A O 1
ATOM 1806 N N . TYR A 1 234 ? -25.409 -2.383 -6.589 1.00 46.75 234 TYR A N 1
ATOM 1807 C CA . TYR A 1 234 ? -25.820 -2.357 -5.165 1.00 46.75 234 TYR A CA 1
ATOM 1808 C C . TYR A 1 234 ? -27.290 -1.936 -4.930 1.00 46.75 234 TYR A C 1
ATOM 1810 O O . TYR A 1 234 ? -27.866 -2.233 -3.892 1.00 46.75 234 TYR A O 1
ATOM 1818 N N . LYS A 1 235 ? -27.915 -1.275 -5.912 1.00 48.28 235 LYS A N 1
ATOM 1819 C CA . LYS A 1 235 ? -29.319 -0.850 -5.897 1.00 48.28 235 LYS A CA 1
ATOM 1820 C C . LYS A 1 235 ? -30.350 -1.938 -6.255 1.00 48.28 235 LYS A C 1
ATOM 1822 O O . LYS A 1 235 ? -31.529 -1.699 -6.027 1.00 48.28 235 LYS A O 1
ATOM 1827 N N . SER A 1 236 ? -29.963 -3.083 -6.830 1.00 53.06 236 SER A N 1
ATOM 1828 C CA . SER A 1 236 ? -30.909 -4.090 -7.360 1.00 53.06 236 SER A CA 1
ATOM 1829 C C . SER A 1 236 ? -31.145 -5.306 -6.460 1.00 53.06 236 SER A C 1
ATOM 1831 O O . SER A 1 236 ? -32.004 -6.129 -6.764 1.00 53.06 236 SER A O 1
ATOM 1833 N N . VAL A 1 237 ? -30.408 -5.445 -5.356 1.00 52.38 237 VAL A N 1
ATOM 1834 C CA . VAL A 1 237 ? -30.590 -6.562 -4.421 1.00 52.38 237 VAL A CA 1
ATOM 1835 C C . VAL A 1 237 ? -31.620 -6.165 -3.354 1.00 52.38 237 VAL A C 1
ATOM 1837 O O . VAL A 1 237 ? -31.450 -5.129 -2.707 1.00 52.38 237 VAL A O 1
ATOM 1840 N N . PRO A 1 238 ? -32.666 -6.978 -3.118 1.00 56.50 238 PRO A N 1
ATOM 1841 C CA . PRO A 1 238 ? -33.624 -6.748 -2.042 1.00 56.50 238 PRO A CA 1
ATOM 1842 C C . PRO A 1 238 ? -32.923 -6.568 -0.685 1.00 56.50 238 PRO A C 1
ATOM 1844 O O . PRO A 1 238 ? -32.066 -7.368 -0.296 1.00 56.50 238 PRO A O 1
ATOM 1847 N N . ALA A 1 239 ? -33.270 -5.504 0.047 1.00 56.72 239 ALA A N 1
ATOM 1848 C CA . ALA A 1 239 ? -32.623 -5.139 1.312 1.00 56.72 239 ALA A CA 1
ATOM 1849 C C . ALA A 1 239 ? -32.692 -6.253 2.379 1.00 56.72 239 ALA A C 1
ATOM 1851 O O . ALA A 1 239 ? -31.821 -6.354 3.247 1.00 56.72 239 ALA A O 1
ATOM 1852 N N . ASP A 1 240 ? -33.694 -7.129 2.294 1.00 59.69 240 ASP A N 1
ATOM 1853 C CA . ASP A 1 240 ? -33.869 -8.262 3.200 1.00 59.69 240 ASP A CA 1
ATOM 1854 C C . ASP A 1 240 ? -32.787 -9.341 3.006 1.00 59.69 240 ASP A C 1
ATOM 1856 O O . ASP A 1 240 ? -32.333 -9.946 3.982 1.00 59.69 240 ASP A O 1
ATOM 1860 N N . LEU A 1 241 ? -32.316 -9.543 1.771 1.00 57.25 241 LEU A N 1
ATOM 1861 C CA . LEU A 1 241 ? -31.250 -10.487 1.448 1.00 57.25 241 LEU A CA 1
ATOM 1862 C C . LEU A 1 241 ? -29.897 -9.979 1.963 1.00 57.25 241 LEU A C 1
ATOM 1864 O O . LEU A 1 241 ? -29.132 -10.752 2.544 1.00 57.25 241 LEU A O 1
ATOM 1868 N N . HIS A 1 242 ? -29.644 -8.670 1.833 1.00 55.69 242 HIS A N 1
ATOM 1869 C CA . HIS A 1 242 ? -28.478 -8.007 2.422 1.00 55.69 242 HIS A CA 1
ATOM 1870 C C . HIS A 1 242 ? -28.436 -8.200 3.937 1.00 55.69 242 HIS A C 1
ATOM 1872 O O . HIS A 1 242 ? -27.412 -8.618 4.479 1.00 55.69 242 HIS A O 1
ATOM 1878 N N . HIS A 1 243 ? -29.552 -7.939 4.621 1.00 51.59 243 HIS A N 1
ATOM 1879 C CA . HIS A 1 243 ? -29.599 -7.987 6.077 1.00 51.59 243 HIS A CA 1
ATOM 1880 C C . HIS A 1 243 ? -29.486 -9.420 6.622 1.00 51.59 243 HIS A C 1
ATOM 1882 O O . HIS A 1 243 ? -28.811 -9.633 7.629 1.00 51.59 243 HIS A O 1
ATOM 1888 N N . LYS A 1 244 ? -30.090 -10.418 5.958 1.00 55.78 244 LYS A N 1
ATOM 1889 C CA . LYS A 1 244 ? -30.011 -11.834 6.370 1.00 55.78 244 LYS A CA 1
ATOM 1890 C C . LYS A 1 244 ? -28.605 -12.413 6.181 1.00 55.78 244 LYS A C 1
ATOM 1892 O O . LYS A 1 244 ? -28.087 -13.043 7.104 1.00 55.78 244 LYS A O 1
ATOM 1897 N N . PHE A 1 245 ? -27.962 -12.161 5.035 1.00 56.56 245 PHE A N 1
ATOM 1898 C CA . PHE A 1 245 ? -26.596 -12.637 4.781 1.00 56.56 245 PHE A CA 1
ATOM 1899 C C . PHE A 1 245 ? -25.564 -11.907 5.638 1.00 56.56 245 PHE A C 1
ATOM 1901 O O . PHE A 1 245 ? -24.725 -12.556 6.264 1.00 56.56 245 PHE A O 1
ATOM 1908 N N . TYR A 1 246 ? -25.642 -10.574 5.722 1.00 47.34 246 TYR A N 1
ATOM 1909 C CA . TYR A 1 246 ? -24.718 -9.795 6.545 1.00 47.34 246 TYR A CA 1
ATOM 1910 C C . TYR A 1 246 ? -24.854 -10.178 8.023 1.00 47.34 246 TYR A C 1
ATOM 1912 O O . TYR A 1 246 ? -23.846 -10.412 8.682 1.00 47.34 246 TYR A O 1
ATOM 1920 N N . ALA A 1 247 ? -26.077 -10.367 8.534 1.00 49.56 247 ALA A N 1
ATOM 1921 C CA . ALA A 1 247 ? -26.283 -10.843 9.901 1.00 49.56 247 ALA A CA 1
ATOM 1922 C C . ALA A 1 247 ? -25.706 -12.249 10.136 1.00 49.56 247 ALA A C 1
ATOM 1924 O O . ALA A 1 247 ? -25.087 -12.466 11.172 1.00 49.56 247 ALA A O 1
ATOM 1925 N N . GLN A 1 248 ? -25.847 -13.196 9.200 1.00 53.34 248 GLN A N 1
ATOM 1926 C CA . GLN A 1 248 ? -25.248 -14.533 9.346 1.00 53.34 248 GLN A CA 1
ATOM 1927 C C . GLN A 1 248 ? -23.714 -14.509 9.320 1.00 53.34 248 GLN A C 1
ATOM 1929 O O . GLN A 1 248 ? -23.088 -15.226 10.104 1.00 53.34 248 GLN A O 1
ATOM 1934 N N . ILE A 1 249 ? -23.110 -13.679 8.463 1.00 49.84 249 ILE A N 1
ATOM 1935 C CA . ILE A 1 249 ? -21.652 -13.514 8.390 1.00 49.84 249 ILE A CA 1
ATOM 1936 C C . ILE A 1 249 ? -21.137 -12.854 9.677 1.00 49.84 249 ILE A C 1
ATOM 1938 O O . ILE A 1 249 ? -20.252 -13.401 10.331 1.00 49.84 249 ILE A O 1
ATOM 1942 N N . VAL A 1 250 ? -21.748 -11.739 10.098 1.00 44.28 250 VAL A N 1
ATOM 1943 C CA . VAL A 1 250 ? -21.342 -10.977 11.292 1.00 44.28 250 VAL A CA 1
ATOM 1944 C C . VAL A 1 250 ? -21.536 -11.772 12.584 1.00 44.28 250 VAL A C 1
ATOM 1946 O O . VAL A 1 250 ? -20.688 -11.719 13.476 1.00 44.28 250 VAL A O 1
ATOM 1949 N N . LYS A 1 251 ? -22.622 -12.549 12.694 1.00 44.00 251 LYS A N 1
ATOM 1950 C CA . LYS A 1 251 ? -22.903 -13.388 13.871 1.00 44.00 251 LYS A CA 1
ATOM 1951 C C . LYS A 1 251 ? -21.884 -14.523 14.028 1.00 44.00 251 LYS A C 1
ATOM 1953 O O . LYS A 1 251 ? -21.668 -14.973 15.147 1.00 44.00 251 LYS A O 1
ATOM 1958 N N . LYS A 1 252 ? -21.234 -14.948 12.936 1.00 48.28 252 LYS A N 1
ATOM 1959 C CA . LYS A 1 252 ? -20.113 -15.899 12.968 1.00 48.28 252 LYS A CA 1
ATOM 1960 C C . LYS A 1 252 ? -18.750 -15.233 13.170 1.00 48.28 252 LYS A C 1
ATOM 1962 O O . LYS A 1 252 ? -17.870 -15.876 13.727 1.00 48.28 252 LYS A O 1
ATOM 1967 N N . SER A 1 253 ? -18.555 -13.988 12.727 1.00 42.53 253 SER A N 1
ATOM 1968 C CA . SER A 1 253 ? -17.236 -13.339 12.762 1.00 42.53 253 SER A CA 1
ATOM 1969 C C . SER A 1 253 ? -16.952 -12.530 14.031 1.00 42.53 253 SER A C 1
ATOM 1971 O O . SER A 1 253 ? -15.784 -12.353 14.368 1.00 42.53 253 SER A O 1
ATOM 1973 N N . GLY A 1 254 ? -17.980 -12.069 14.757 1.00 39.94 254 GLY A N 1
ATOM 1974 C CA . GLY A 1 254 ? -17.814 -11.166 15.902 1.00 39.94 254 GLY A CA 1
ATOM 1975 C C . GLY A 1 254 ? -17.255 -9.799 15.476 1.00 39.94 254 GLY A C 1
ATOM 1976 O O . GLY A 1 254 ? -16.447 -9.684 14.558 1.00 39.94 254 GLY A O 1
ATOM 1977 N N . LYS A 1 255 ? -17.686 -8.704 16.109 1.00 39.31 255 LYS A N 1
ATOM 1978 C CA . LYS A 1 255 ? -17.074 -7.391 15.841 1.00 39.31 255 LYS A CA 1
ATOM 1979 C C . LYS A 1 255 ? -15.671 -7.361 16.459 1.00 39.31 255 LYS A C 1
ATOM 1981 O O . LYS A 1 255 ? -15.538 -7.175 17.663 1.00 39.31 255 LYS A O 1
ATOM 1986 N N . ARG A 1 256 ? -14.641 -7.551 15.636 1.00 45.50 256 ARG A N 1
ATOM 1987 C CA . ARG A 1 256 ? -13.221 -7.337 15.962 1.00 45.50 256 ARG A CA 1
ATOM 1988 C C . ARG A 1 256 ? -12.604 -6.453 14.876 1.00 45.50 256 ARG A C 1
ATOM 1990 O O . ARG A 1 256 ? -13.070 -6.483 13.739 1.00 45.50 256 ARG A O 1
ATOM 1997 N N . GLN A 1 257 ? -11.610 -5.641 15.229 1.00 42.50 257 GLN A N 1
ATOM 1998 C CA . GLN A 1 257 ? -10.807 -4.923 14.234 1.00 42.50 257 GLN A CA 1
ATOM 1999 C C . GLN A 1 257 ? -9.734 -5.876 13.678 1.00 42.50 257 GLN A C 1
ATOM 2001 O O . GLN A 1 257 ? -9.228 -6.726 14.409 1.00 42.50 257 GLN A O 1
ATOM 2006 N N . GLY A 1 258 ? -9.423 -5.774 12.384 1.00 51.88 258 GLY A N 1
ATOM 2007 C CA . GLY A 1 258 ? -8.493 -6.680 11.700 1.00 51.88 258 GLY A CA 1
ATOM 2008 C C . GLY A 1 258 ? -9.074 -8.067 11.373 1.00 51.88 258 GLY A C 1
ATOM 2009 O O . GLY A 1 258 ? -10.284 -8.260 11.288 1.00 51.88 258 GLY A O 1
ATOM 2010 N N . ALA A 1 259 ? -8.187 -9.043 11.162 1.00 55.62 259 ALA A N 1
ATOM 2011 C CA . ALA A 1 259 ? -8.511 -10.399 10.696 1.00 55.62 259 ALA A CA 1
ATOM 2012 C C . ALA A 1 259 ? -9.369 -11.252 11.662 1.00 55.62 259 ALA A C 1
ATOM 2014 O O . ALA A 1 259 ? -9.994 -12.223 11.231 1.00 55.62 259 ALA A O 1
ATOM 2015 N N . GLY A 1 260 ? -9.396 -10.914 12.958 1.00 63.81 260 GLY A N 1
ATOM 2016 C CA . GLY A 1 260 ? -10.028 -11.714 14.015 1.00 63.81 260 GLY A CA 1
ATOM 2017 C C . GLY A 1 260 ? -9.137 -12.841 14.571 1.00 63.81 260 GLY A C 1
ATOM 2018 O O . GLY A 1 260 ? -7.937 -12.868 14.333 1.00 63.81 260 GLY A O 1
ATOM 2019 N N . TRP A 1 261 ? -9.742 -13.767 15.332 1.00 63.25 261 TRP A N 1
ATOM 2020 C CA . TRP A 1 261 ? -9.126 -15.003 15.878 1.00 63.25 261 TRP A CA 1
ATOM 2021 C C . TRP A 1 261 ? -7.975 -14.876 16.895 1.00 63.25 261 TRP A C 1
ATOM 2023 O O . TRP A 1 261 ? -7.485 -15.888 17.377 1.00 63.25 261 TRP A O 1
ATOM 2033 N N . GLY A 1 262 ? -7.607 -13.660 17.281 1.00 72.62 262 GLY A N 1
ATOM 2034 C CA . GLY A 1 262 ? -6.577 -13.368 18.278 1.00 72.62 262 GLY A CA 1
ATOM 2035 C C . GLY A 1 262 ? -6.180 -11.896 18.187 1.00 72.62 262 GLY A C 1
ATOM 2036 O O . GLY A 1 262 ? -6.911 -11.100 17.589 1.00 72.62 262 GLY A O 1
ATOM 2037 N N . GLY A 1 263 ? -5.028 -11.537 18.749 1.00 82.44 263 GLY A N 1
ATOM 2038 C CA . GLY A 1 263 ? -4.458 -10.193 18.654 1.00 82.44 263 GLY A CA 1
ATOM 2039 C C . GLY A 1 263 ? -5.211 -9.153 19.484 1.00 82.44 263 GLY A C 1
ATOM 2040 O O . GLY A 1 263 ? -5.612 -9.430 20.619 1.00 82.44 263 GLY A O 1
ATOM 2041 N N . CYS A 1 264 ? -5.386 -7.954 18.929 1.00 82.69 264 CYS A N 1
ATOM 2042 C CA . CYS A 1 264 ? -5.911 -6.803 19.658 1.00 82.69 264 CYS A CA 1
ATOM 2043 C C . CYS A 1 264 ? -7.390 -6.512 19.367 1.00 82.69 264 CYS A C 1
ATOM 2045 O O . CYS A 1 264 ? -7.870 -6.636 18.240 1.00 82.69 264 CYS A O 1
ATOM 2047 N N . ALA A 1 265 ? -8.101 -6.037 20.386 1.00 84.31 265 ALA A N 1
ATOM 2048 C CA . ALA A 1 265 ? -9.343 -5.292 20.249 1.00 84.31 265 ALA A CA 1
ATOM 2049 C C . ALA A 1 265 ? -9.064 -3.804 20.480 1.00 84.31 265 ALA A C 1
ATOM 2051 O O . ALA A 1 265 ? -8.159 -3.445 21.226 1.00 84.31 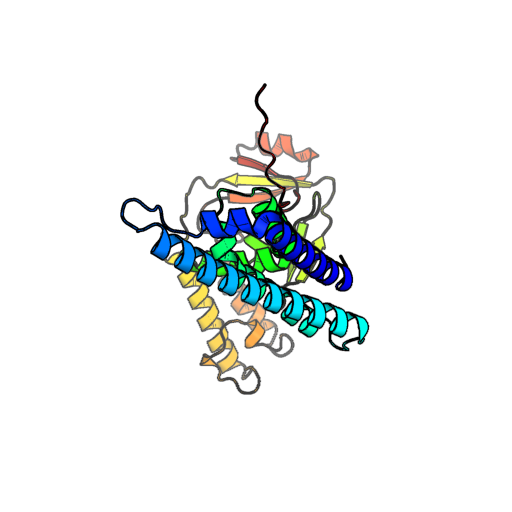265 ALA A O 1
ATOM 2052 N N . VAL A 1 266 ? -9.857 -2.934 19.859 1.00 84.94 266 VAL A N 1
ATOM 2053 C CA . VAL A 1 266 ? -9.727 -1.487 20.034 1.00 84.94 266 VAL A CA 1
ATOM 2054 C C . VAL A 1 266 ? -11.053 -0.925 20.521 1.00 84.94 266 VAL A C 1
ATOM 2056 O O . VAL A 1 266 ? -12.099 -1.175 19.913 1.00 84.94 266 VAL A O 1
ATOM 2059 N N . ALA A 1 267 ? -11.007 -0.163 21.610 1.00 85.94 267 ALA A N 1
ATOM 2060 C CA . ALA A 1 267 ? -12.158 0.526 22.178 1.00 85.94 267 ALA A CA 1
ATOM 2061 C C . ALA A 1 267 ? -11.969 2.043 22.093 1.00 85.94 267 ALA A C 1
ATOM 2063 O O . ALA A 1 267 ? -10.915 2.565 22.447 1.00 85.94 267 ALA A O 1
ATOM 2064 N N . LEU A 1 268 ? -13.007 2.753 21.648 1.00 85.50 268 LEU A N 1
ATOM 2065 C CA . LEU A 1 268 ? -13.049 4.212 21.699 1.00 85.50 268 LEU A CA 1
ATOM 2066 C C . LEU A 1 268 ? -13.451 4.644 23.114 1.00 85.50 268 LEU A C 1
ATOM 2068 O O . LEU A 1 268 ? -14.525 4.281 23.595 1.00 85.50 268 LEU A O 1
ATOM 2072 N N . VAL A 1 269 ? -12.599 5.419 23.774 1.00 88.25 269 VAL A N 1
ATOM 2073 C CA . VAL A 1 269 ? -12.765 5.846 25.167 1.00 88.25 269 VAL A CA 1
ATOM 2074 C C . VAL A 1 269 ? -12.622 7.361 25.240 1.00 88.25 269 VAL A C 1
ATOM 2076 O O . VAL A 1 269 ? -11.745 7.941 24.614 1.00 88.25 269 VAL A O 1
ATOM 2079 N N . ALA A 1 270 ? -13.467 8.031 26.021 1.00 90.19 270 ALA A N 1
ATOM 2080 C CA . ALA A 1 270 ? -13.283 9.456 26.285 1.00 90.19 270 ALA A CA 1
ATOM 2081 C C . ALA A 1 270 ? -12.030 9.685 27.151 1.00 90.19 270 ALA A C 1
ATOM 2083 O O . ALA A 1 270 ? -11.852 8.981 28.145 1.00 90.19 270 ALA A O 1
ATOM 2084 N N . LYS A 1 271 ? -11.217 10.708 26.849 1.00 90.62 271 LYS A N 1
ATOM 2085 C CA . LYS A 1 271 ? -9.991 11.068 27.596 1.00 90.62 271 LYS A CA 1
ATOM 2086 C C . LYS A 1 271 ? -10.218 11.115 29.112 1.00 90.62 271 LYS A C 1
ATOM 2088 O O . LYS A 1 271 ? -9.455 10.526 29.870 1.00 90.62 271 LYS A O 1
ATOM 2093 N N . ALA A 1 272 ? -11.332 11.707 29.546 1.00 92.56 272 ALA A N 1
ATOM 2094 C CA . ALA A 1 272 ? -11.712 11.807 30.958 1.00 92.56 272 ALA A CA 1
ATOM 2095 C C . ALA A 1 272 ? -11.971 10.453 31.654 1.00 92.56 272 ALA A C 1
ATOM 2097 O O . ALA A 1 272 ? -11.894 10.366 32.875 1.00 92.56 272 ALA A O 1
ATOM 2098 N N . LYS A 1 273 ? -12.279 9.390 30.900 1.00 92.06 273 LYS A N 1
ATOM 2099 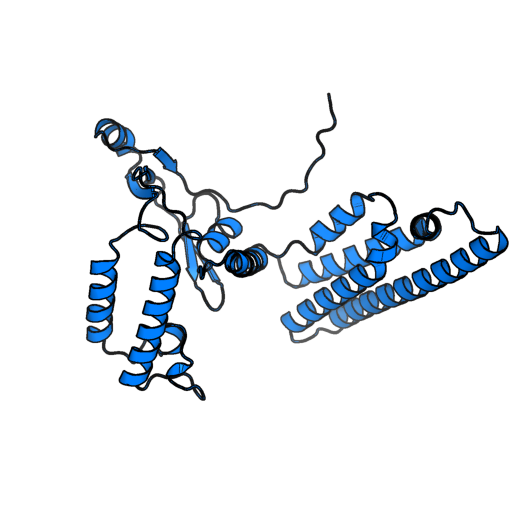C CA . LYS A 1 273 ? -12.554 8.045 31.432 1.00 92.06 273 LYS A CA 1
ATOM 2100 C C . LYS A 1 273 ? -11.330 7.130 31.437 1.00 92.06 273 LYS A C 1
ATOM 2102 O O . LYS A 1 273 ? -11.451 5.977 31.840 1.00 92.06 273 LYS A O 1
ATOM 2107 N N . ARG A 1 274 ? -10.154 7.617 31.025 1.00 91.81 274 ARG 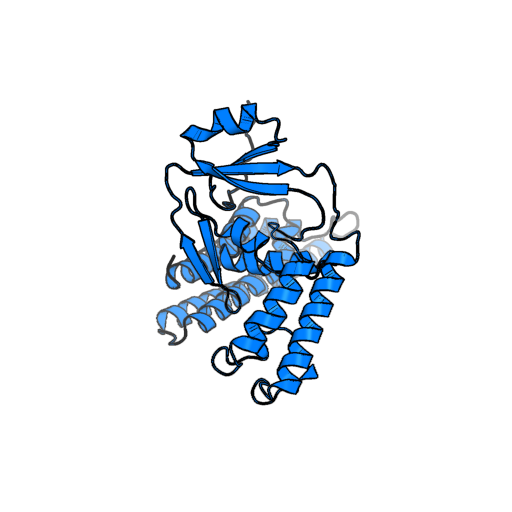A 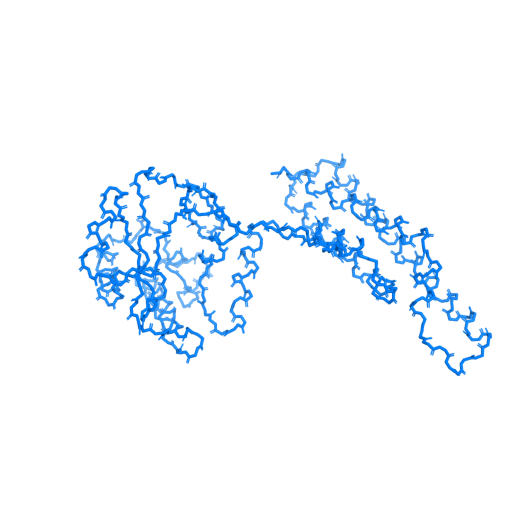N 1
ATOM 2108 C CA . ARG A 1 274 ? -8.920 6.820 30.972 1.00 91.81 274 ARG A CA 1
ATOM 2109 C C . ARG A 1 274 ? -8.590 6.156 32.313 1.00 91.81 274 ARG A C 1
ATOM 2111 O O . ARG A 1 274 ? -8.483 4.936 32.358 1.00 91.81 274 ARG A O 1
ATOM 2118 N N . ALA A 1 275 ? -8.536 6.935 33.395 1.00 91.50 275 ALA A N 1
ATOM 2119 C CA . ALA A 1 275 ? -8.227 6.421 34.733 1.00 91.50 275 ALA A CA 1
ATOM 2120 C C . ALA A 1 275 ? -9.238 5.361 35.208 1.00 91.50 275 ALA A C 1
ATOM 2122 O O . ALA A 1 275 ? -8.873 4.388 35.858 1.00 91.50 275 ALA A O 1
ATOM 2123 N N . GLN A 1 276 ? -10.514 5.511 34.831 1.00 90.44 276 GLN A N 1
ATOM 2124 C CA . GLN A 1 276 ? -11.553 4.529 35.143 1.00 90.44 276 GLN A CA 1
ATOM 2125 C C . GLN A 1 276 ? -11.326 3.201 34.405 1.00 90.44 276 GLN A C 1
ATOM 2127 O O . GLN A 1 276 ? -11.543 2.137 34.978 1.00 90.44 276 GLN A O 1
ATOM 2132 N N . VAL A 1 277 ? -10.897 3.250 33.139 1.00 87.31 277 VAL A N 1
ATOM 2133 C CA . VAL A 1 277 ? -10.580 2.045 32.358 1.00 87.31 277 VAL A CA 1
ATOM 2134 C C . VAL A 1 277 ? -9.315 1.373 32.890 1.00 87.31 277 VAL A C 1
ATOM 2136 O O . VAL A 1 277 ? -9.310 0.157 33.048 1.00 87.31 277 VAL A O 1
ATOM 2139 N N . GLU A 1 278 ? -8.283 2.138 33.244 1.00 88.56 278 GLU A N 1
ATOM 2140 C CA . GLU A 1 278 ? -7.063 1.596 33.864 1.00 88.56 278 GLU A CA 1
ATOM 2141 C C . GLU A 1 278 ? -7.370 0.929 35.220 1.00 88.56 278 GLU A C 1
ATOM 2143 O O . GLU A 1 278 ? -6.861 -0.152 35.505 1.00 88.56 278 GLU A O 1
ATOM 2148 N N . ALA A 1 279 ? -8.295 1.491 36.005 1.00 88.56 279 ALA A N 1
ATOM 2149 C CA . ALA A 1 279 ? -8.758 0.900 37.263 1.00 88.56 279 ALA A CA 1
ATOM 2150 C C . ALA A 1 279 ? -9.701 -0.311 37.093 1.00 88.56 279 ALA A C 1
ATOM 2152 O O . ALA A 1 279 ? -9.971 -1.015 38.063 1.00 88.56 279 ALA A O 1
ATOM 2153 N N . SER A 1 280 ? -10.220 -0.573 35.887 1.00 85.62 280 SER A N 1
ATOM 2154 C CA . SER A 1 280 ? -11.202 -1.646 35.645 1.00 85.62 280 SER A CA 1
ATOM 2155 C C . SER A 1 280 ? -10.601 -3.057 35.575 1.00 85.62 280 SER A C 1
ATOM 2157 O O . SER A 1 280 ? -11.345 -4.031 35.475 1.00 85.62 280 SER A O 1
ATOM 2159 N N . GLY A 1 281 ? -9.269 -3.179 35.597 1.00 81.88 281 GLY A N 1
ATOM 2160 C CA . GLY A 1 281 ? -8.565 -4.459 35.455 1.00 81.88 281 GLY A CA 1
ATOM 2161 C C . GLY A 1 281 ? -8.526 -5.003 34.021 1.00 81.88 281 GLY A C 1
ATOM 2162 O O . GLY A 1 281 ? -8.079 -6.127 33.801 1.00 81.88 281 GLY A O 1
ATOM 2163 N N . LEU A 1 282 ? -8.982 -4.226 33.031 1.00 81.56 282 LEU A N 1
ATOM 2164 C CA . LEU A 1 282 ? -8.827 -4.563 31.618 1.00 81.56 282 LEU A CA 1
ATOM 2165 C C . LEU A 1 282 ? -7.351 -4.486 31.204 1.00 81.56 282 LEU A C 1
ATOM 2167 O O . LEU A 1 282 ? -6.670 -3.503 31.491 1.00 81.56 282 LEU A O 1
ATOM 2171 N N . ASN A 1 283 ? -6.876 -5.496 30.467 1.00 81.56 283 ASN A N 1
ATOM 2172 C CA . ASN A 1 283 ? -5.513 -5.533 29.933 1.00 81.56 283 ASN A CA 1
ATOM 2173 C C . ASN A 1 283 ? -5.369 -4.592 28.724 1.00 81.56 283 ASN A C 1
ATOM 2175 O O . ASN A 1 283 ? -5.436 -5.016 27.564 1.00 81.56 283 ASN A O 1
ATOM 2179 N N . VAL A 1 284 ? -5.237 -3.296 29.001 1.00 86.06 284 VAL A N 1
ATOM 2180 C CA . VAL A 1 284 ? -4.904 -2.285 27.995 1.00 86.06 284 VAL A CA 1
ATOM 2181 C C . VAL A 1 284 ? -3.406 -2.373 27.718 1.00 86.06 284 VAL A C 1
ATOM 2183 O O . VAL A 1 284 ? -2.596 -2.077 28.590 1.00 86.06 284 VAL A O 1
ATOM 2186 N N . LEU A 1 285 ? -3.046 -2.771 26.499 1.00 86.81 285 LEU A N 1
ATOM 2187 C CA . LEU A 1 285 ? -1.657 -2.881 26.064 1.00 86.81 285 LEU A CA 1
ATOM 2188 C C . LEU A 1 285 ? -1.031 -1.491 25.903 1.00 86.81 285 LEU A C 1
ATOM 2190 O O . LEU A 1 285 ? 0.059 -1.235 26.402 1.00 86.81 285 LEU A O 1
ATOM 2194 N N . PHE A 1 286 ? -1.734 -0.591 25.212 1.00 91.25 286 PHE A N 1
ATOM 2195 C CA . PHE A 1 286 ? -1.363 0.817 25.099 1.00 91.25 286 PHE A CA 1
ATOM 2196 C C . PHE A 1 286 ? -2.559 1.679 24.686 1.00 91.25 286 PHE A C 1
ATOM 2198 O O . PHE A 1 286 ? -3.592 1.193 24.213 1.00 91.25 286 PHE A O 1
ATOM 2205 N N . TRP A 1 287 ? -2.394 2.986 24.857 1.00 91.31 287 TRP A N 1
ATOM 2206 C CA . TRP A 1 287 ? -3.318 4.004 24.375 1.00 91.31 287 TRP A CA 1
ATOM 2207 C C . TRP A 1 287 ? -2.793 4.577 23.061 1.00 91.31 287 TRP A C 1
ATOM 2209 O O . TRP A 1 287 ? -1.626 4.949 22.976 1.00 91.31 287 TRP A O 1
ATOM 2219 N N . SER A 1 288 ? -3.647 4.640 22.044 1.00 88.62 288 SER A N 1
ATOM 2220 C CA . SER A 1 288 ? -3.307 5.142 20.714 1.00 88.62 288 SER A CA 1
ATOM 2221 C C . SER A 1 288 ? -4.072 6.425 20.406 1.00 88.62 288 SER A C 1
ATOM 2223 O O . SER A 1 288 ? -5.267 6.554 20.699 1.00 88.62 288 SER A O 1
ATOM 2225 N N . GLU A 1 289 ? -3.363 7.364 19.787 1.00 84.31 289 GLU A N 1
ATOM 2226 C CA . GLU A 1 289 ? -3.931 8.509 19.087 1.00 84.31 289 GLU A CA 1
ATOM 2227 C C . GLU A 1 289 ? -3.644 8.358 17.582 1.00 84.31 289 GLU A C 1
ATOM 2229 O O . GLU A 1 289 ? -2.642 7.735 17.219 1.00 84.31 289 GLU A O 1
ATOM 2234 N N . PRO A 1 290 ? -4.501 8.895 16.695 1.00 83.06 290 PRO A N 1
ATOM 2235 C CA . PRO A 1 290 ? -4.284 8.805 15.253 1.00 83.06 290 PRO A CA 1
ATOM 2236 C C . PRO A 1 290 ? -2.959 9.460 14.850 1.00 83.06 290 PRO A C 1
ATOM 2238 O O . PRO A 1 290 ? -2.764 10.663 15.048 1.00 83.06 290 PRO A O 1
ATOM 2241 N N . CYS A 1 291 ? -2.057 8.672 14.275 1.00 80.88 291 CYS A N 1
ATOM 2242 C CA . CYS A 1 291 ? -0.750 9.122 13.810 1.00 80.88 291 CYS A CA 1
ATOM 2243 C C . CYS A 1 291 ? -0.726 9.333 12.290 1.00 80.88 291 CYS A C 1
ATOM 2245 O O . CYS A 1 291 ? -1.644 8.939 11.570 1.00 80.88 291 CYS A O 1
ATOM 2247 N N . GLU A 1 292 ? 0.316 10.007 11.808 1.00 83.19 292 GLU A N 1
ATOM 2248 C CA . GLU A 1 292 ? 0.581 10.096 10.371 1.00 83.19 292 GLU A CA 1
ATOM 2249 C C . GLU A 1 292 ? 1.024 8.750 9.801 1.00 83.19 292 GLU A C 1
ATOM 2251 O O . GLU A 1 292 ? 1.511 7.880 10.528 1.00 83.19 292 GLU A O 1
ATOM 2256 N N . GLY A 1 293 ? 0.806 8.585 8.498 1.00 82.31 293 GLY A N 1
ATOM 2257 C CA . GLY A 1 293 ? 1.360 7.472 7.747 1.00 82.31 293 GLY A CA 1
ATOM 2258 C C . GLY A 1 293 ? 2.879 7.576 7.600 1.00 82.31 293 GLY A C 1
ATOM 2259 O O . GLY A 1 293 ? 3.505 8.556 7.995 1.00 82.31 293 GLY A O 1
ATOM 2260 N N . ILE A 1 294 ? 3.465 6.546 7.004 1.00 77.75 294 ILE A N 1
ATOM 2261 C CA . ILE A 1 294 ? 4.885 6.439 6.705 1.00 77.75 294 ILE A CA 1
ATOM 2262 C C . ILE A 1 294 ? 5.302 7.614 5.819 1.00 77.75 294 ILE A C 1
ATOM 2264 O O . ILE A 1 294 ? 4.867 7.739 4.672 1.00 77.75 294 ILE A O 1
ATOM 2268 N N . GLU A 1 295 ? 6.203 8.435 6.346 1.00 64.88 295 GLU A N 1
ATOM 2269 C CA . GLU A 1 295 ? 6.972 9.389 5.561 1.00 64.88 295 GLU A CA 1
ATOM 2270 C C . GLU A 1 295 ? 8.266 8.713 5.097 1.00 64.88 295 GLU A C 1
ATOM 2272 O O . GLU A 1 295 ? 9.070 8.223 5.893 1.00 64.88 295 GLU A O 1
ATOM 2277 N N . ALA A 1 296 ? 8.468 8.656 3.781 1.00 56.22 296 ALA A N 1
ATOM 2278 C CA . ALA A 1 296 ? 9.713 8.170 3.208 1.00 56.22 296 ALA A CA 1
ATOM 2279 C C . ALA A 1 296 ? 10.793 9.250 3.379 1.00 56.22 296 ALA A C 1
ATOM 2281 O O . ALA A 1 296 ? 10.913 10.161 2.559 1.00 56.22 296 ALA A O 1
ATOM 2282 N N . PHE A 1 297 ? 11.566 9.168 4.465 1.00 46.66 297 PHE A N 1
ATOM 2283 C CA . PHE A 1 297 ? 12.696 10.067 4.683 1.00 46.66 297 PHE A CA 1
ATOM 2284 C C . PHE A 1 297 ? 13.947 9.591 3.942 1.00 46.66 297 PHE A C 1
ATOM 2286 O O . PHE A 1 297 ? 14.240 8.393 3.908 1.00 46.66 297 PHE A O 1
ATOM 2293 N N . PRO A 1 298 ? 14.766 10.521 3.431 1.00 40.97 298 PRO A N 1
ATOM 2294 C CA . PRO A 1 298 ? 16.106 10.185 3.004 1.00 40.97 298 PRO A CA 1
ATOM 2295 C C . PRO A 1 298 ? 16.977 9.779 4.211 1.00 40.97 298 PRO A C 1
ATOM 2297 O O . PRO A 1 298 ? 17.176 10.566 5.134 1.00 40.97 298 PRO A O 1
ATOM 2300 N N . PHE A 1 299 ? 17.530 8.560 4.196 1.00 36.94 299 PHE A N 1
ATOM 2301 C CA . PHE A 1 299 ? 18.542 8.059 5.144 1.00 36.94 299 PHE A CA 1
ATOM 2302 C C . PHE A 1 299 ? 19.768 8.996 5.296 1.00 36.94 299 PHE A C 1
ATOM 2304 O O . PHE A 1 299 ? 20.724 8.931 4.520 1.00 36.94 299 PHE A O 1
ATOM 2311 N N . ARG A 1 300 ? 19.803 9.871 6.311 1.00 38.25 300 ARG A N 1
ATOM 2312 C CA . ARG A 1 300 ? 21.055 10.562 6.666 1.00 38.25 300 ARG A CA 1
ATOM 2313 C C . ARG A 1 300 ? 21.987 9.561 7.332 1.00 38.25 300 ARG A C 1
ATOM 2315 O O . ARG A 1 300 ? 21.656 9.016 8.379 1.00 38.25 300 ARG A O 1
ATOM 2322 N N . ARG A 1 301 ? 23.170 9.361 6.749 1.00 36.12 301 ARG A N 1
ATOM 2323 C CA . ARG A 1 301 ? 24.283 8.730 7.460 1.00 36.12 301 ARG A CA 1
ATOM 2324 C C . ARG A 1 301 ? 24.561 9.599 8.692 1.00 36.12 301 ARG A C 1
ATOM 2326 O O . ARG A 1 301 ? 24.827 10.789 8.522 1.00 36.12 301 ARG A O 1
ATOM 2333 N N . GLN A 1 302 ? 24.434 9.042 9.898 1.00 40.69 302 GLN A N 1
ATOM 2334 C CA . GLN A 1 302 ? 25.030 9.643 11.090 1.00 40.69 302 GLN A CA 1
ATOM 2335 C C . GLN A 1 302 ? 26.511 9.838 10.759 1.00 40.69 302 GLN A C 1
ATOM 2337 O O . GLN A 1 302 ? 27.213 8.868 10.490 1.00 40.69 302 GLN A O 1
ATOM 2342 N N . ALA A 1 303 ? 26.936 11.092 10.629 1.00 39.75 303 ALA A N 1
ATOM 2343 C CA . ALA A 1 303 ? 28.347 11.406 10.719 1.00 39.75 303 ALA A CA 1
ATOM 2344 C C . ALA A 1 303 ? 28.679 11.291 12.206 1.00 39.75 303 ALA A C 1
ATOM 2346 O O . ALA A 1 303 ? 28.014 11.935 13.020 1.00 39.75 303 ALA A O 1
ATOM 2347 N N . ASP A 1 304 ? 29.601 10.388 12.515 1.00 39.56 304 ASP A N 1
ATOM 2348 C CA . ASP A 1 304 ? 30.098 10.115 13.856 1.00 39.56 304 ASP A CA 1
ATOM 2349 C C . ASP A 1 304 ? 30.560 11.407 14.559 1.00 39.56 304 ASP A C 1
ATOM 2351 O O . ASP A 1 304 ? 31.072 12.328 13.911 1.00 39.56 304 ASP A O 1
ATOM 2355 N N . GLU A 1 305 ? 30.329 11.456 15.875 1.00 37.25 305 GLU A N 1
ATOM 2356 C CA . GLU A 1 305 ? 30.998 12.370 16.816 1.00 37.25 305 GLU A CA 1
ATOM 2357 C C . GLU A 1 305 ? 32.519 12.151 16.832 1.00 37.25 305 GLU A C 1
ATOM 2359 O O . GLU A 1 305 ? 32.959 10.983 16.700 1.00 37.25 305 GLU A O 1
#

Organism: Globodera rostochiensis (NCBI:txid31243)

Secondary structure (DSSP, 8-state):
--HHHHHHHHHHHHHHHHHHHHHTHHHHHHHTS---SS--HHHHHHHHHHHHHHHHHHHHHHHHHHHHHHHHHHTT-S-HHHHHHHHHHHHHHHHHHHHHHHHSSTT-HHHHHHHHHHH---HHHHHHHHHHHHGGGT----SHHHHHHHH--TTEEEEEETTTTEEEEEEPPTTEEEEEEE-S----SSS-THHHHHHHHHHHHHHHHHHHH----TT--GGG--SHHHH--TTSS-HHHHHHHHHHHHHHH-S-STT-SSSEEEEEEEGGGHHHHHTTT--EEEEE-PPP-------------

InterPro domains:
  IPR014721 Small ribosomal subunit protein uS5 domain 2-type fold, subgroup [G3DSA:3.30.230.10] (108-181)
  IPR020568 Ribosomal protein uS5 domain 2-type superfamily [SSF54211] (114-174)
  IPR029248 Transmembrane protein 107 [PF14995] (8-121)
  IPR036554 GHMP kinase, C-terminal domain superfamily [SSF55060] (176-280)

Foldseek 3Di:
DDLVVLLVLLLVLLVVVLVVCVVCVLLLLVLLDDDDPDDDPVVVVVSSVVSSVLSVVLSVLSVVLSVVLVVCVVVPDVDSVVSVVSSVVSSVVSCVSCVSSQVSRPDPVVNVVSCCSNPVPQLLVQLVVVLVVVCVLVAPDDSPVSNLQSPFAFQWDWDFDVDPTDIDTHHDDPQKWKQKAFPPDDDDRSVDCVQVVVQVVQQVVLLVCLVVQVQAAVPDHSNPRRHVVRSDPPVRDPVVVVCVVVCVVCVVQPDAPPSDPGTIRIDMDGNVCVVVVVVPPGRRVDMDGGHGHDDPDDDDDPPDD